Protein AF-A0A8S3PS12-F1 (afdb_monomer)

Foldseek 3Di:
DPPQAPVNLLVVLCCCCPPVVDALVVNVVVLVVVQVCCCPPVVDRSQADPVRHGDPVSVVSSVVRNVVPDDPPPDDDDCDPVNLVVLLVCLVVCVPVDVVVSLVVNCVSLCCVLQVDDCLQADDDPDDDPQQHFDPVQWDDPDPQWIWGFGNDDPPCPPNDPPDDDRSTRTHGNVPVVVDPSVVVVVVVVD

Mean predicted aligned error: 13.08 Å

Nearest PDB structures (foldseek):
  9bru-assembly1_6  TM=1.268E-01  e=7.095E+00  Mus musculus

Radius of gyration: 24.76 Å; Cα contacts (8 Å, |Δi|>4): 156; chains: 1; bounding box: 56×36×67 Å

pLDDT: mean 76.8, std 19.71, range [30.02, 94.88]

Secondary structure (DSSP, 8-state):
-----HHHHHHHHHHHHHTS---HHHHHHHHHHHHHHHHHHSSS-TTB-TTS-B-HHHHHHHHHHHHHH-PPP---PPPPHHHHHHHHHHHHTTTTS-HHHHHHHHHHHHHHHHHT--HHHHS-SSS--TTTS--GGGEEEEETTEEEE--S--TT-SS----------EEEE-TTGGGS-HHHHHHHH--

Sequence (191 aa):
MSKVSEDLLIYFVAHCQSVLKLKYSTIKLYLAGVRFHGVNFDNVNPLCDKFGHTYQRLQNVLNGVKKSESKPLRQKLPITFKILQEIVTCLQCGFFNHDYMDLTFQTACVLAFYGFLRCNEFTCRTVFDPDSNLCVSDINFVSECEVTVNLKATKTDIFRQDSGIDWSLVTAQTGYIAATDPWNKARSIFR

Organism: Mytilus edulis (NCBI:txid6550)

Solvent-accessible surface area (backbone atoms only — not comparable to full-atom values): 11713 Å² total; per-residue (Å²): 130,88,88,63,49,69,67,58,53,41,51,49,53,50,43,38,44,72,72,68,62,50,53,57,72,55,55,52,49,50,54,49,50,53,32,52,49,24,45,75,76,68,72,38,56,61,67,31,47,100,86,67,47,66,49,62,67,50,50,51,51,51,50,49,49,45,62,76,64,68,62,85,76,83,74,82,73,80,85,45,71,68,56,50,52,54,52,45,54,47,29,75,72,45,70,73,76,38,72,70,60,26,51,50,52,40,51,51,53,52,49,31,64,62,49,71,49,54,67,80,54,74,46,75,91,80,73,89,43,79,84,69,38,74,48,76,90,36,55,44,76,82,47,97,38,31,38,36,41,55,65,76,53,57,95,81,57,86,69,86,59,99,66,84,86,78,80,64,67,33,69,36,73,38,78,76,50,80,85,54,75,62,65,67,56,48,55,64,70,79,100

Structure (mmCIF, N/CA/C/O backbone):
data_AF-A0A8S3PS12-F1
#
_entry.id   AF-A0A8S3PS12-F1
#
loop_
_atom_site.group_PDB
_atom_site.id
_atom_site.type_symbol
_atom_site.label_atom_id
_atom_site.label_alt_id
_atom_site.label_comp_id
_atom_site.label_asym_id
_atom_site.label_entity_id
_atom_site.label_seq_id
_atom_site.pdbx_PDB_ins_code
_atom_site.Cartn_x
_atom_site.Cartn_y
_atom_site.Cartn_z
_atom_site.occupancy
_atom_site.B_iso_or_equiv
_atom_site.auth_seq_id
_atom_site.auth_comp_id
_atom_site.auth_asym_id
_atom_site.auth_atom_id
_atom_site.pdbx_PDB_model_num
ATOM 1 N N . MET A 1 1 ? 10.930 -2.631 -36.919 1.00 40.31 1 MET A N 1
ATOM 2 C CA . MET A 1 1 ? 12.339 -2.453 -36.490 1.00 40.31 1 MET A CA 1
ATOM 3 C C . MET A 1 1 ? 12.327 -2.010 -35.035 1.00 40.31 1 MET A C 1
ATOM 5 O O . MET A 1 1 ? 12.097 -0.834 -34.779 1.00 40.31 1 MET A O 1
ATOM 9 N N . SER A 1 2 ? 12.507 -2.926 -34.082 1.00 51.84 2 SER A N 1
ATOM 10 C CA . SER A 1 2 ? 12.571 -2.579 -32.656 1.00 51.84 2 SER A CA 1
ATOM 11 C C . SER A 1 2 ? 13.837 -1.751 -32.389 1.00 51.84 2 SER A C 1
ATOM 13 O O . SER A 1 2 ? 14.952 -2.268 -32.370 1.00 51.84 2 SER A O 1
ATOM 15 N N . LYS A 1 3 ? 13.655 -0.434 -32.253 1.00 68.56 3 LYS A N 1
ATOM 16 C CA . LYS A 1 3 ? 14.682 0.626 -32.226 1.00 68.56 3 LYS A CA 1
ATOM 17 C C . LYS A 1 3 ? 15.326 0.812 -30.838 1.00 68.56 3 LYS A C 1
ATOM 19 O O . LYS A 1 3 ? 15.726 1.918 -30.488 1.00 68.56 3 LYS A O 1
ATOM 24 N N . VAL A 1 4 ? 15.373 -0.244 -30.024 1.00 78.94 4 VAL A N 1
ATOM 25 C CA . VAL A 1 4 ? 15.862 -0.193 -28.637 1.00 78.94 4 VAL A CA 1
ATOM 26 C C . VAL A 1 4 ? 17.150 -1.003 -28.536 1.00 78.94 4 VAL A C 1
ATOM 28 O O . VAL A 1 4 ? 17.119 -2.228 -28.611 1.00 78.94 4 VAL A O 1
ATOM 31 N N . SER A 1 5 ? 18.282 -0.309 -28.410 1.00 87.12 5 SER A N 1
ATOM 32 C CA . SER A 1 5 ? 19.612 -0.902 -28.233 1.00 87.12 5 SER A CA 1
ATOM 33 C C . SER A 1 5 ? 20.048 -0.896 -26.764 1.00 87.12 5 SER A C 1
ATOM 35 O O . SER A 1 5 ? 19.530 -0.121 -25.956 1.00 87.12 5 SER A O 1
ATOM 37 N N . GLU A 1 6 ? 21.041 -1.727 -26.423 1.00 89.88 6 GLU A N 1
ATOM 38 C CA . GLU A 1 6 ? 21.656 -1.747 -25.086 1.00 89.88 6 GLU A CA 1
ATOM 39 C C . GLU A 1 6 ? 22.153 -0.352 -24.673 1.00 89.88 6 GLU A C 1
ATOM 41 O O . GLU A 1 6 ? 21.853 0.107 -23.569 1.00 89.88 6 GLU A O 1
ATOM 46 N N . ASP A 1 7 ? 22.859 0.356 -25.561 1.00 91.62 7 ASP A N 1
ATOM 47 C CA . ASP A 1 7 ? 23.402 1.682 -25.251 1.00 91.62 7 ASP A CA 1
ATOM 48 C C . ASP A 1 7 ? 22.291 2.697 -24.970 1.00 91.62 7 ASP A C 1
ATOM 50 O O . ASP A 1 7 ? 22.401 3.479 -24.028 1.00 91.62 7 ASP A O 1
ATOM 54 N N . LEU A 1 8 ? 21.178 2.648 -25.714 1.00 93.12 8 LEU A N 1
ATOM 55 C CA . LEU A 1 8 ? 20.032 3.525 -25.467 1.00 93.12 8 LEU A CA 1
ATOM 56 C C . LEU A 1 8 ? 19.427 3.284 -24.077 1.00 93.12 8 LEU A C 1
ATOM 58 O O . LEU A 1 8 ? 19.081 4.240 -23.385 1.00 93.12 8 LEU A O 1
ATOM 62 N N . LEU A 1 9 ? 19.339 2.024 -23.640 1.00 92.50 9 LEU A N 1
ATOM 63 C CA . LEU A 1 9 ? 18.870 1.675 -22.297 1.00 92.50 9 LEU A CA 1
ATOM 64 C C . LEU A 1 9 ? 19.839 2.152 -21.212 1.00 92.50 9 LEU A C 1
ATOM 66 O O . LEU A 1 9 ? 19.399 2.642 -20.172 1.00 92.50 9 LEU A O 1
ATOM 70 N N . ILE A 1 10 ? 21.148 2.059 -21.453 1.00 94.38 10 ILE A N 1
ATOM 71 C CA . ILE A 1 10 ? 22.169 2.585 -20.542 1.00 94.38 10 ILE A CA 1
ATOM 72 C C . ILE A 1 10 ? 22.059 4.110 -20.436 1.00 94.38 10 ILE A C 1
ATOM 74 O O . ILE A 1 10 ? 22.016 4.632 -19.321 1.00 94.38 10 ILE A O 1
ATOM 78 N N . TYR A 1 11 ? 21.951 4.823 -21.562 1.00 94.44 11 TYR A N 1
ATOM 79 C CA . TYR A 1 11 ? 21.754 6.274 -21.572 1.00 94.44 11 TYR A CA 1
ATOM 80 C C . TYR A 1 11 ? 20.458 6.675 -20.875 1.00 94.44 11 TYR A C 1
ATOM 82 O O . TYR A 1 11 ? 20.452 7.630 -20.103 1.00 94.44 11 TYR A O 1
ATOM 90 N N . PHE A 1 12 ? 19.380 5.920 -21.083 1.00 94.62 12 PHE A N 1
ATOM 91 C CA . PHE A 1 12 ? 18.115 6.132 -20.392 1.00 94.62 12 PHE A CA 1
ATOM 92 C C . PHE A 1 12 ? 18.267 5.992 -18.872 1.00 94.62 12 PHE A C 1
ATOM 9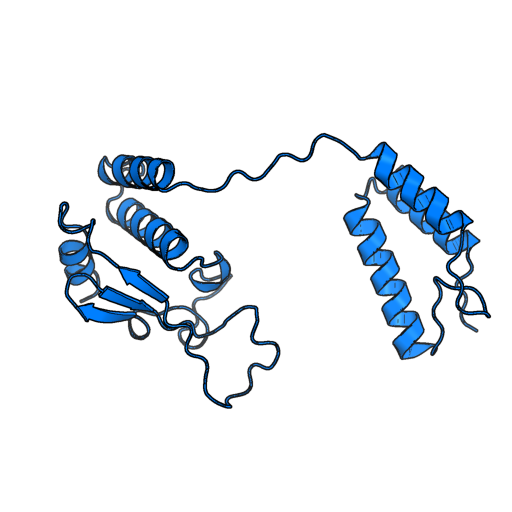4 O O . PHE A 1 12 ? 17.859 6.888 -18.133 1.00 94.62 12 PHE A O 1
ATOM 101 N N . VAL A 1 13 ? 18.895 4.913 -18.390 1.00 94.88 13 VAL A N 1
ATOM 102 C CA . VAL A 1 13 ? 19.148 4.699 -16.954 1.00 94.88 13 VAL A CA 1
ATOM 103 C C . VAL A 1 13 ? 20.033 5.808 -16.381 1.00 94.88 13 VAL A C 1
ATOM 105 O O . VAL A 1 13 ? 19.707 6.372 -15.334 1.00 94.88 13 VAL A O 1
ATOM 108 N N . ALA A 1 14 ? 21.112 6.163 -17.082 1.00 93.81 14 ALA A N 1
ATOM 109 C CA . ALA A 1 14 ? 22.026 7.223 -16.674 1.00 93.81 14 ALA A CA 1
ATOM 110 C C . ALA A 1 14 ? 21.321 8.585 -16.615 1.00 93.81 14 ALA A C 1
ATOM 112 O O . ALA A 1 14 ? 21.493 9.317 -15.642 1.00 93.81 14 ALA A O 1
ATOM 113 N N . HIS A 1 15 ? 20.483 8.919 -17.599 1.00 94.38 15 HIS A N 1
ATOM 114 C CA . HIS A 1 15 ? 19.677 10.140 -17.610 1.00 94.38 15 HIS A CA 1
ATOM 115 C C . HIS A 1 15 ? 18.656 10.159 -16.461 1.00 94.38 15 HIS A C 1
ATOM 117 O O . HIS A 1 15 ? 18.553 11.154 -15.741 1.00 94.38 15 HIS A O 1
ATOM 123 N N . CYS A 1 16 ? 17.957 9.043 -16.225 1.00 94.50 16 CYS A N 1
ATOM 124 C CA . CYS A 1 16 ? 16.996 8.925 -15.129 1.00 94.50 16 CYS A CA 1
ATOM 125 C C . CYS A 1 16 ? 17.638 9.161 -13.756 1.00 94.50 16 CYS A C 1
ATOM 127 O O . CYS A 1 16 ? 17.043 9.808 -12.896 1.00 94.50 16 CYS A O 1
ATOM 129 N N . GLN A 1 17 ? 18.854 8.657 -13.546 1.00 93.56 17 GLN A N 1
ATOM 130 C CA . GLN A 1 17 ? 19.574 8.849 -12.290 1.00 93.56 17 GLN A CA 1
ATOM 131 C C . GLN A 1 17 ? 20.206 10.248 -12.193 1.00 93.56 17 GLN A C 1
ATOM 133 O O . GLN A 1 17 ? 20.089 10.914 -11.166 1.00 93.56 17 GLN A O 1
ATOM 138 N N . SER A 1 18 ? 20.913 10.698 -13.232 1.00 91.75 18 SER A N 1
ATOM 139 C CA . SER A 1 18 ? 21.742 11.909 -13.174 1.00 91.75 18 SER A CA 1
ATOM 140 C C . SER A 1 18 ? 20.940 13.200 -13.316 1.00 91.75 18 SER A C 1
ATOM 142 O O . SER A 1 18 ? 21.202 14.139 -12.562 1.00 91.75 18 SER A O 1
ATOM 144 N N . VAL A 1 19 ? 19.960 13.232 -14.220 1.00 93.62 19 VAL A N 1
ATOM 145 C CA . VAL A 1 19 ? 19.151 14.419 -14.528 1.00 93.62 19 VAL A CA 1
ATOM 146 C C . VAL A 1 19 ? 17.847 14.390 -13.743 1.00 93.62 19 VAL A C 1
ATOM 148 O O . VAL A 1 19 ? 17.571 15.316 -12.988 1.00 93.62 19 VAL A O 1
ATOM 151 N N . LEU A 1 20 ? 17.076 13.303 -13.857 1.00 93.12 20 LEU A N 1
ATOM 152 C CA . LEU A 1 20 ? 15.752 13.206 -13.224 1.00 93.12 20 LEU A CA 1
ATOM 153 C C . LEU A 1 20 ? 15.808 12.841 -11.731 1.00 93.12 20 LEU A C 1
ATOM 155 O O . LEU A 1 20 ? 14.785 12.905 -11.052 1.00 93.12 20 LEU A O 1
ATOM 159 N N . LYS A 1 21 ? 16.983 12.446 -11.216 1.00 91.25 21 LYS A N 1
ATOM 160 C CA . LYS A 1 21 ? 17.203 12.027 -9.816 1.00 91.25 21 LYS A CA 1
ATOM 161 C C . LYS A 1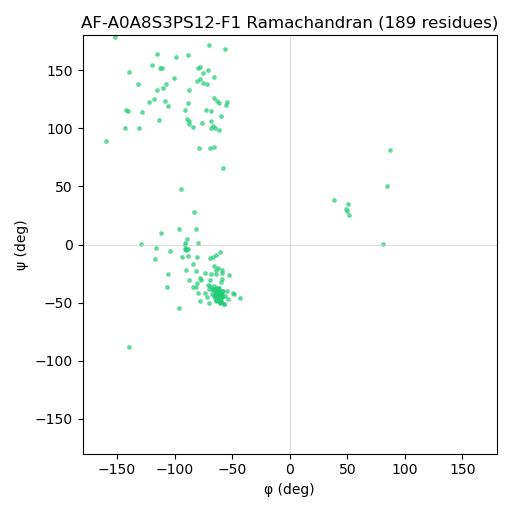 21 ? 16.197 10.970 -9.335 1.00 91.25 21 LYS A C 1
ATOM 163 O O . LYS A 1 21 ? 15.779 10.969 -8.175 1.00 91.25 21 LYS A O 1
ATOM 168 N N . LEU A 1 22 ? 15.790 10.069 -10.229 1.00 91.62 22 LEU A N 1
ATOM 169 C CA . LEU A 1 22 ? 14.843 9.003 -9.916 1.00 91.62 22 LEU A CA 1
ATOM 170 C C . LEU A 1 22 ? 15.511 7.902 -9.097 1.00 91.62 22 LEU A C 1
ATOM 172 O O . LEU A 1 22 ? 16.681 7.594 -9.295 1.00 91.62 22 LEU A O 1
ATOM 176 N N . LYS A 1 23 ? 14.722 7.269 -8.223 1.00 90.38 23 LYS A N 1
ATOM 177 C CA . LYS A 1 23 ? 15.156 6.108 -7.441 1.00 90.38 23 LYS A CA 1
ATOM 178 C C . LYS A 1 23 ? 15.311 4.873 -8.325 1.00 90.38 23 LYS A C 1
ATOM 180 O O . LYS A 1 23 ? 14.506 4.644 -9.232 1.00 90.38 23 LYS A O 1
ATOM 185 N N . TYR A 1 24 ? 16.226 3.991 -7.947 1.00 92.25 24 TYR A N 1
ATOM 186 C CA . TYR A 1 24 ? 16.483 2.683 -8.534 1.00 92.25 24 TYR A CA 1
ATOM 187 C C . TYR A 1 24 ? 15.198 1.870 -8.717 1.00 92.25 24 TYR A C 1
ATOM 189 O O . TYR A 1 24 ? 14.989 1.264 -9.767 1.00 92.25 24 TYR A O 1
ATOM 197 N N . SER A 1 25 ? 14.296 1.888 -7.728 1.00 91.38 25 SER A N 1
ATOM 198 C CA . SER A 1 25 ? 13.003 1.197 -7.815 1.00 91.38 25 SER A CA 1
ATOM 199 C C . SER A 1 25 ? 12.138 1.703 -8.974 1.00 91.38 25 SER A C 1
ATOM 201 O O . SER A 1 25 ? 11.518 0.903 -9.669 1.00 91.38 25 SER A O 1
ATOM 203 N N . THR A 1 26 ? 12.118 3.018 -9.202 1.00 93.62 26 THR A N 1
ATOM 204 C CA . THR A 1 26 ? 11.345 3.657 -10.276 1.00 93.62 26 THR A CA 1
ATOM 205 C C . THR A 1 26 ? 11.988 3.404 -11.633 1.00 93.62 26 THR A C 1
ATOM 207 O O . THR A 1 26 ? 11.300 3.049 -12.582 1.00 93.62 26 THR A O 1
ATOM 210 N N . ILE A 1 27 ? 13.317 3.495 -11.715 1.00 94.06 27 ILE A N 1
ATOM 211 C CA . ILE A 1 27 ? 14.068 3.180 -12.937 1.00 94.06 27 ILE A CA 1
ATOM 212 C C . ILE A 1 27 ? 13.811 1.726 -13.358 1.00 94.06 27 ILE A C 1
ATOM 214 O O . ILE A 1 27 ? 13.520 1.451 -14.522 1.00 94.06 27 ILE A O 1
ATOM 218 N N . LYS A 1 28 ? 13.842 0.788 -12.403 1.00 93.88 28 LYS A N 1
ATOM 219 C CA . LYS A 1 28 ? 13.530 -0.624 -12.655 1.00 93.88 28 LYS A CA 1
ATOM 220 C C . LYS A 1 28 ? 12.084 -0.822 -13.123 1.00 93.88 28 LYS A C 1
ATOM 222 O O . LYS A 1 28 ? 11.850 -1.653 -13.998 1.00 93.88 28 LYS A O 1
ATOM 227 N N . LEU A 1 29 ? 11.133 -0.059 -12.578 1.00 94.50 29 LEU A N 1
ATOM 228 C CA . LEU A 1 29 ? 9.737 -0.068 -13.023 1.00 94.50 29 LEU A CA 1
ATOM 229 C C . LEU A 1 29 ? 9.601 0.422 -14.472 1.00 94.50 29 LEU A C 1
ATOM 231 O O . LEU A 1 29 ? 8.907 -0.211 -15.261 1.00 94.50 29 LEU A O 1
ATOM 235 N N . TYR A 1 30 ? 10.303 1.491 -14.854 1.00 94.81 30 TYR A N 1
ATOM 236 C CA . TYR A 1 30 ? 10.293 1.982 -16.236 1.00 94.81 30 TYR A CA 1
ATOM 237 C C . TYR A 1 30 ? 10.894 0.970 -17.209 1.00 94.81 30 TYR A C 1
ATOM 239 O O . TYR A 1 30 ? 10.295 0.693 -18.245 1.00 94.81 30 TYR A O 1
ATOM 247 N N . LEU A 1 31 ? 12.015 0.335 -16.852 1.00 93.50 31 LEU A N 1
ATOM 248 C CA . LEU A 1 31 ? 12.584 -0.754 -17.653 1.00 93.50 31 LEU A CA 1
ATOM 249 C C . LEU A 1 31 ? 11.627 -1.948 -17.776 1.00 93.50 31 LEU A C 1
ATOM 251 O O . LEU A 1 31 ? 11.537 -2.554 -18.842 1.00 93.50 31 LEU A O 1
ATOM 255 N N . ALA A 1 32 ? 10.879 -2.275 -16.718 1.00 92.25 32 ALA A N 1
ATOM 256 C CA . ALA A 1 32 ? 9.838 -3.298 -16.786 1.00 92.25 32 ALA A CA 1
ATOM 257 C C . ALA A 1 32 ? 8.697 -2.898 -17.739 1.00 92.25 32 ALA A C 1
ATOM 259 O O . ALA A 1 32 ? 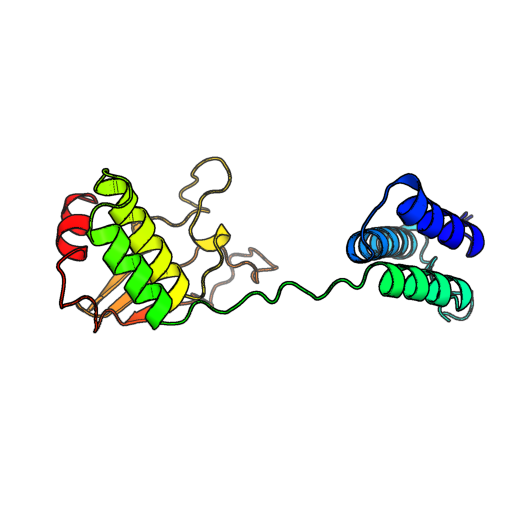8.208 -3.749 -18.476 1.00 92.25 32 ALA A O 1
ATOM 260 N N . GLY A 1 33 ? 8.323 -1.615 -17.786 1.00 91.19 33 GLY A N 1
ATOM 261 C CA . GLY A 1 33 ? 7.376 -1.081 -18.769 1.00 91.19 33 GLY A CA 1
ATOM 262 C C . GLY A 1 33 ? 7.885 -1.205 -20.209 1.00 91.19 33 GLY A C 1
ATOM 263 O O . GLY A 1 33 ? 7.162 -1.688 -21.076 1.00 91.19 33 GLY A O 1
ATOM 264 N N . VAL A 1 34 ? 9.156 -0.866 -20.454 1.00 90.44 34 VAL A N 1
ATOM 265 C CA . VAL A 1 34 ? 9.806 -1.044 -21.767 1.00 90.44 34 VAL A CA 1
ATOM 266 C C . VAL A 1 34 ? 9.812 -2.518 -22.181 1.00 90.44 34 VAL A C 1
ATOM 268 O O . VAL A 1 34 ? 9.489 -2.844 -23.322 1.00 90.44 34 VAL A O 1
ATOM 271 N N . ARG A 1 35 ? 10.108 -3.428 -21.245 1.00 90.62 35 ARG A N 1
ATOM 272 C CA . ARG A 1 35 ? 10.014 -4.876 -21.475 1.00 90.62 35 ARG A CA 1
ATOM 273 C C . ARG A 1 35 ? 8.602 -5.311 -21.832 1.00 90.62 35 ARG A C 1
ATOM 275 O O . ARG A 1 35 ? 8.435 -6.063 -22.780 1.00 90.62 35 ARG A O 1
ATOM 282 N N . PHE A 1 36 ? 7.614 -4.877 -21.054 1.00 91.06 36 PHE A N 1
ATOM 283 C CA . PHE A 1 36 ? 6.213 -5.229 -21.262 1.00 91.06 36 PHE A CA 1
ATOM 284 C C . PHE A 1 36 ? 5.745 -4.797 -22.652 1.00 91.06 36 PHE A C 1
ATOM 286 O O . PHE A 1 36 ? 5.159 -5.595 -23.376 1.00 91.06 36 PHE A O 1
ATOM 293 N N . HIS A 1 37 ? 6.084 -3.572 -23.058 1.00 88.94 37 HIS A N 1
ATOM 294 C CA . HIS A 1 37 ? 5.788 -3.088 -24.400 1.00 88.94 37 HIS A CA 1
ATOM 295 C C . HIS A 1 37 ? 6.470 -3.943 -25.479 1.00 88.94 37 HIS A C 1
ATOM 297 O O . HIS A 1 37 ? 5.806 -4.407 -26.401 1.00 88.94 37 HIS A O 1
ATOM 303 N N . GLY A 1 38 ? 7.776 -4.197 -25.357 1.00 86.38 38 GLY A N 1
ATOM 304 C CA . GLY A 1 38 ? 8.507 -4.987 -26.353 1.00 86.38 38 GLY A CA 1
ATOM 305 C C . GLY A 1 38 ? 7.985 -6.420 -26.490 1.00 86.38 38 GLY A C 1
ATOM 306 O O . GLY A 1 38 ? 7.831 -6.918 -27.601 1.00 86.38 38 GLY A O 1
ATOM 307 N N . VAL A 1 39 ? 7.641 -7.070 -25.375 1.00 88.00 39 VAL A N 1
ATOM 308 C CA . VAL A 1 39 ? 7.094 -8.434 -25.393 1.00 88.00 39 VAL A CA 1
ATOM 309 C C . VAL A 1 39 ? 5.702 -8.468 -26.029 1.00 88.00 39 VAL A C 1
ATOM 311 O O . VAL A 1 39 ? 5.439 -9.357 -26.830 1.00 88.00 39 VAL A O 1
ATOM 314 N N . ASN A 1 40 ? 4.829 -7.507 -25.719 1.00 88.00 40 ASN A N 1
ATOM 315 C CA . ASN A 1 40 ? 3.442 -7.540 -26.195 1.00 88.00 40 ASN A CA 1
ATOM 316 C C . ASN A 1 40 ? 3.260 -7.047 -27.635 1.00 88.00 40 ASN A C 1
ATOM 318 O O . ASN A 1 40 ? 2.369 -7.537 -28.322 1.00 88.00 40 ASN A O 1
ATOM 322 N N . PHE A 1 41 ? 4.058 -6.074 -28.084 1.00 84.50 41 PHE A N 1
ATOM 323 C CA . PHE A 1 41 ? 3.877 -5.442 -29.399 1.00 84.50 41 PHE A CA 1
ATOM 324 C C . PHE A 1 41 ? 4.933 -5.863 -30.422 1.00 84.50 41 PHE A C 1
ATOM 326 O O . PHE A 1 41 ? 4.607 -6.034 -31.593 1.00 84.50 41 PHE A O 1
ATOM 333 N N . ASP A 1 42 ? 6.182 -6.060 -29.991 1.00 80.12 42 ASP A N 1
ATOM 334 C CA . ASP A 1 42 ? 7.300 -6.390 -30.884 1.00 80.12 42 ASP A CA 1
ATOM 335 C C . ASP A 1 42 ? 7.704 -7.874 -30.813 1.00 80.12 42 ASP A C 1
ATOM 337 O O . ASP A 1 42 ? 8.575 -8.304 -31.568 1.00 80.12 42 ASP A O 1
ATOM 341 N N . ASN A 1 43 ? 7.100 -8.656 -29.905 1.00 81.44 43 ASN A N 1
ATOM 342 C CA . ASN A 1 43 ? 7.463 -10.041 -29.575 1.00 81.44 43 ASN A CA 1
ATOM 343 C C . ASN A 1 43 ? 8.970 -10.236 -29.293 1.00 81.44 43 ASN A C 1
ATOM 345 O O . ASN A 1 43 ? 9.545 -11.299 -29.532 1.00 81.44 43 ASN A O 1
ATOM 349 N N . VAL A 1 44 ? 9.632 -9.187 -28.795 1.00 83.69 44 VAL A N 1
ATOM 350 C CA . VAL A 1 44 ? 11.071 -9.154 -28.510 1.00 83.69 44 VAL A CA 1
ATOM 351 C C . VAL A 1 44 ? 11.275 -8.597 -27.110 1.00 83.69 44 VAL A C 1
ATOM 353 O O . VAL A 1 44 ? 10.656 -7.612 -26.720 1.00 83.69 44 VAL A O 1
ATOM 356 N N . ASN A 1 45 ? 12.181 -9.196 -26.338 1.00 84.69 45 ASN A N 1
ATOM 357 C CA . ASN A 1 45 ? 12.580 -8.636 -25.052 1.00 84.69 45 ASN A CA 1
ATOM 358 C C . ASN A 1 45 ? 13.734 -7.631 -25.246 1.00 84.69 45 ASN A C 1
ATOM 360 O O . ASN A 1 45 ? 14.871 -8.065 -25.431 1.00 84.69 45 ASN A O 1
ATOM 364 N N . PRO A 1 46 ? 13.496 -6.309 -25.136 1.00 84.62 46 PRO A N 1
ATOM 365 C CA . PRO A 1 46 ? 14.521 -5.292 -25.376 1.00 84.62 46 PRO A CA 1
ATOM 366 C C . PRO A 1 46 ? 15.619 -5.266 -24.305 1.00 84.62 46 PRO A C 1
ATOM 368 O O . PRO A 1 46 ? 16.629 -4.600 -24.491 1.00 84.62 46 PRO A O 1
ATOM 371 N N . LEU A 1 47 ? 15.440 -5.962 -23.177 1.00 86.25 47 LEU A N 1
ATOM 372 C CA . LEU A 1 47 ? 16.440 -6.066 -22.106 1.00 86.25 47 LEU A CA 1
ATOM 373 C C . LEU A 1 47 ? 17.390 -7.260 -22.278 1.00 86.25 47 LEU A C 1
ATOM 375 O O . LEU A 1 47 ? 18.294 -7.439 -21.454 1.00 86.25 47 LEU A O 1
ATOM 379 N N . CYS A 1 48 ? 17.165 -8.085 -23.299 1.00 85.56 48 CYS A N 1
ATOM 380 C CA . CYS A 1 48 ? 17.987 -9.241 -23.604 1.00 85.56 48 CYS A CA 1
ATOM 381 C C . CYS A 1 48 ? 18.604 -9.125 -24.999 1.00 85.56 48 CYS A C 1
ATOM 383 O O . CYS A 1 48 ? 18.064 -8.468 -25.890 1.00 85.56 48 CYS A O 1
ATOM 385 N N . ASP A 1 49 ? 19.734 -9.797 -25.174 1.00 81.00 49 ASP A N 1
ATOM 386 C CA . ASP A 1 49 ? 20.336 -10.049 -26.475 1.00 81.00 49 ASP A CA 1
ATOM 387 C C . ASP A 1 49 ? 19.490 -11.058 -27.277 1.00 81.00 49 ASP A C 1
ATOM 389 O O . ASP A 1 49 ? 18.577 -11.699 -26.748 1.00 81.00 49 ASP A O 1
ATOM 393 N N . LYS A 1 50 ? 19.826 -11.249 -28.555 1.00 76.69 50 LYS A N 1
ATOM 394 C CA . LYS A 1 50 ? 19.199 -12.194 -29.491 1.00 76.69 50 LYS A CA 1
ATOM 395 C C . LYS A 1 50 ? 19.145 -13.631 -28.959 1.00 76.69 50 LYS A C 1
ATOM 397 O O . LYS A 1 50 ? 18.257 -14.383 -29.340 1.00 76.69 50 LYS A O 1
ATOM 402 N N . PHE A 1 51 ? 20.064 -13.994 -28.064 1.00 78.00 51 PHE A N 1
ATOM 403 C CA . PHE A 1 51 ? 20.130 -15.302 -27.402 1.00 78.00 51 PHE A CA 1
ATOM 404 C C . PHE A 1 51 ? 19.328 -15.377 -26.089 1.00 78.00 51 PHE A C 1
ATOM 406 O O . PHE A 1 51 ? 19.399 -16.370 -25.374 1.00 78.00 51 PHE A O 1
ATOM 413 N N . GLY A 1 52 ? 18.595 -14.321 -25.722 1.00 79.06 52 GLY A N 1
ATOM 414 C CA . GLY A 1 52 ? 17.824 -14.253 -24.477 1.00 79.06 52 GLY A CA 1
ATOM 415 C C . GLY A 1 52 ? 18.650 -13.896 -23.235 1.00 79.06 52 GLY A C 1
ATOM 416 O O . GLY A 1 52 ? 18.093 -13.774 -22.143 1.00 79.06 52 GLY A O 1
ATOM 417 N N . HIS A 1 53 ? 19.957 -13.672 -23.380 1.00 84.50 53 HIS A N 1
ATOM 418 C CA . HIS A 1 53 ? 20.840 -13.284 -22.280 1.00 84.50 53 HIS A CA 1
ATOM 419 C C . HIS A 1 53 ? 20.653 -11.817 -21.896 1.00 84.50 53 HIS A C 1
ATOM 421 O O . HIS A 1 53 ? 20.552 -10.946 -22.753 1.00 84.50 53 HIS A O 1
ATOM 427 N N . THR A 1 54 ? 20.650 -11.520 -20.599 1.00 85.44 54 THR A N 1
ATOM 428 C CA . THR A 1 54 ? 20.557 -10.137 -20.120 1.00 85.44 54 THR A CA 1
ATOM 429 C C . THR A 1 54 ? 21.852 -9.367 -20.383 1.00 85.44 54 THR A C 1
ATOM 431 O O . THR A 1 54 ? 22.948 -9.870 -20.129 1.00 85.44 54 THR A O 1
ATOM 434 N N . TYR A 1 55 ? 21.717 -8.116 -20.819 1.00 89.75 55 TYR A N 1
ATOM 435 C CA . TYR A 1 55 ? 22.832 -7.199 -21.048 1.00 89.75 55 TYR A CA 1
ATOM 436 C C . TYR A 1 55 ? 23.658 -6.936 -19.779 1.00 89.75 55 TYR A C 1
ATOM 438 O O . TYR A 1 55 ? 23.201 -6.270 -18.846 1.00 89.75 55 TYR A O 1
ATOM 446 N N . GLN A 1 56 ? 24.897 -7.435 -19.741 1.00 90.19 56 GLN A N 1
ATOM 447 C CA . GLN A 1 56 ? 25.780 -7.320 -18.573 1.00 90.19 56 GLN A CA 1
ATOM 448 C C . GLN A 1 56 ? 26.154 -5.866 -18.262 1.00 90.19 56 GLN A C 1
ATOM 450 O O . GLN A 1 56 ? 26.189 -5.475 -17.093 1.00 90.19 56 GLN A O 1
ATOM 455 N N . ARG A 1 57 ? 26.379 -5.030 -19.286 1.00 93.12 57 ARG A N 1
ATOM 456 C CA . ARG A 1 57 ? 26.723 -3.612 -19.081 1.00 93.12 57 ARG A CA 1
ATOM 457 C C . ARG A 1 57 ? 25.554 -2.871 -18.439 1.00 93.12 57 ARG A C 1
ATOM 459 O O . ARG A 1 57 ? 25.752 -2.157 -17.458 1.00 93.12 57 ARG A O 1
ATOM 466 N N . LEU A 1 58 ? 24.333 -3.118 -18.915 1.00 92.31 58 LEU A N 1
ATOM 467 C CA . LEU A 1 58 ? 23.116 -2.569 -18.316 1.00 92.31 58 LEU A CA 1
ATOM 468 C C . LEU A 1 58 ? 22.948 -3.005 -16.851 1.00 92.31 58 LEU A C 1
ATOM 470 O O . LEU A 1 58 ? 22.648 -2.172 -15.995 1.00 92.31 58 LEU A O 1
ATOM 474 N N . GLN A 1 59 ? 23.181 -4.284 -16.537 1.00 92.75 59 GLN A N 1
ATOM 475 C CA . GLN A 1 59 ? 23.112 -4.775 -15.154 1.00 92.75 59 GLN A CA 1
ATOM 476 C C . GLN A 1 59 ? 24.159 -4.115 -14.252 1.00 92.75 59 GLN A C 1
ATOM 478 O O . GLN A 1 59 ? 23.844 -3.730 -13.126 1.00 92.75 59 GLN A O 1
ATOM 483 N N . ASN A 1 60 ? 25.382 -3.919 -14.743 1.00 94.19 60 ASN A N 1
ATOM 484 C CA . ASN A 1 60 ? 26.436 -3.236 -13.995 1.00 94.19 60 ASN A CA 1
ATOM 485 C C . ASN A 1 60 ? 26.075 -1.778 -13.695 1.00 94.19 60 ASN A C 1
ATOM 487 O O . ASN A 1 60 ? 26.243 -1.336 -12.557 1.00 94.19 60 ASN A O 1
ATOM 491 N N . VAL A 1 61 ? 25.512 -1.057 -14.669 1.00 93.88 61 VAL A N 1
ATOM 492 C CA . VAL A 1 61 ? 25.018 0.315 -14.472 1.00 93.88 61 VAL A CA 1
ATOM 493 C C . VAL A 1 61 ? 23.900 0.334 -13.430 1.00 93.88 61 VAL A C 1
ATOM 495 O O . VAL A 1 61 ? 23.977 1.093 -12.466 1.00 93.88 61 VAL A O 1
ATOM 498 N N . LEU A 1 62 ? 22.907 -0.552 -13.549 1.00 93.88 62 LEU A N 1
ATOM 499 C CA . LEU A 1 62 ? 21.817 -0.682 -12.575 1.00 93.88 62 LEU A CA 1
ATOM 500 C C . LEU A 1 62 ? 22.323 -0.994 -11.160 1.00 93.88 62 LEU A C 1
ATOM 502 O O . LEU A 1 62 ? 21.817 -0.438 -10.184 1.00 93.88 62 LEU A O 1
ATOM 506 N N . ASN A 1 63 ? 23.333 -1.852 -11.036 1.00 92.94 63 ASN A N 1
ATOM 507 C CA . ASN A 1 63 ? 23.973 -2.161 -9.762 1.00 92.94 63 ASN A CA 1
ATOM 508 C C . ASN A 1 63 ? 24.737 -0.957 -9.199 1.00 92.94 63 ASN A C 1
ATOM 510 O O . ASN A 1 63 ? 24.691 -0.726 -7.990 1.00 92.94 63 ASN A O 1
ATOM 514 N N . GLY A 1 64 ? 25.398 -0.174 -10.054 1.00 92.38 64 GLY A N 1
ATOM 515 C CA . GLY A 1 64 ? 26.025 1.093 -9.683 1.00 92.38 64 GLY A CA 1
ATOM 516 C C . GLY A 1 64 ? 25.007 2.088 -9.126 1.00 92.38 64 GLY A C 1
ATOM 517 O O . GLY A 1 64 ? 25.197 2.604 -8.024 1.00 92.38 64 GLY A O 1
ATOM 518 N N . VAL A 1 65 ? 23.877 2.269 -9.819 1.00 91.88 65 VAL A N 1
ATOM 519 C CA . VAL A 1 65 ? 22.761 3.106 -9.347 1.00 91.88 65 VAL A CA 1
ATOM 520 C C . VAL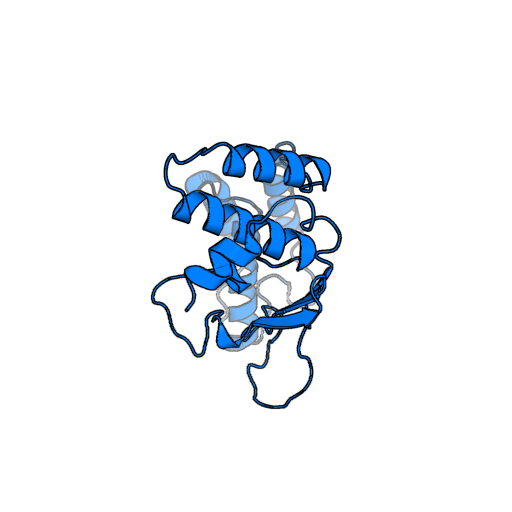 A 1 65 ? 22.258 2.619 -7.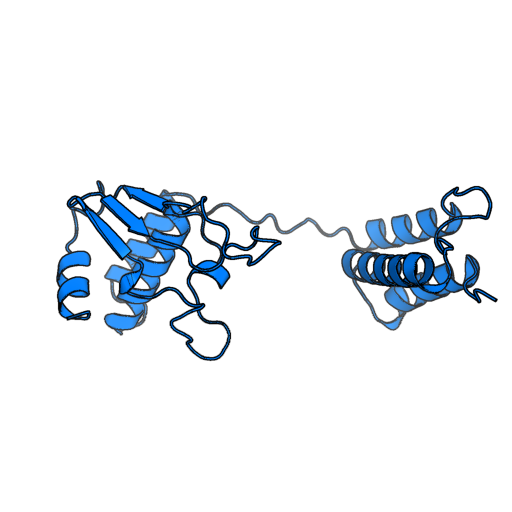989 1.00 91.88 65 VAL A C 1
ATOM 522 O O . VAL A 1 65 ? 22.220 3.389 -7.030 1.00 91.88 65 VAL A O 1
ATOM 525 N N . LYS A 1 66 ? 21.965 1.320 -7.860 1.00 91.19 66 LYS A N 1
ATOM 526 C CA . LYS A 1 66 ? 21.483 0.716 -6.610 1.00 91.19 66 LYS A CA 1
ATOM 527 C C . LYS A 1 66 ? 22.433 0.962 -5.431 1.00 91.19 66 LYS A C 1
ATOM 529 O O . LYS A 1 66 ? 21.971 1.293 -4.343 1.00 91.19 66 LYS A O 1
ATOM 534 N N . LYS A 1 67 ? 23.744 0.801 -5.643 1.00 89.31 67 LYS A N 1
ATOM 535 C CA . LYS A 1 67 ? 24.780 1.033 -4.620 1.00 89.31 67 LYS A CA 1
ATOM 536 C C . LYS A 1 67 ? 24.933 2.512 -4.268 1.00 89.31 67 LYS A C 1
ATOM 538 O O . LYS A 1 67 ? 25.176 2.838 -3.115 1.00 89.31 67 LYS A O 1
ATOM 543 N N . SER A 1 68 ? 24.776 3.412 -5.237 1.00 86.31 68 SER A N 1
ATOM 544 C CA . SER A 1 68 ? 24.838 4.856 -4.973 1.00 86.31 68 SER A CA 1
ATOM 545 C C . SER A 1 68 ? 23.657 5.363 -4.134 1.00 86.31 68 SER A C 1
ATOM 547 O O . SER A 1 68 ? 23.776 6.360 -3.428 1.00 86.31 68 SER A O 1
ATOM 549 N N . GLU A 1 69 ? 22.520 4.665 -4.185 1.00 82.94 69 GLU A N 1
ATOM 550 C CA . GLU A 1 69 ? 21.290 5.050 -3.490 1.00 82.94 69 GLU A CA 1
ATOM 551 C C . GLU A 1 69 ? 21.104 4.415 -2.110 1.00 82.94 69 GLU A C 1
ATOM 553 O O . GLU A 1 69 ? 20.186 4.816 -1.389 1.00 82.94 69 GLU A O 1
ATOM 558 N N . SER A 1 70 ? 21.915 3.423 -1.730 1.00 69.06 70 SER A N 1
ATOM 559 C CA . SER A 1 70 ? 21.722 2.667 -0.489 1.00 69.06 70 SER A CA 1
ATOM 560 C C . SER A 1 70 ? 21.993 3.519 0.754 1.00 69.06 70 SER A C 1
ATOM 562 O O . SER A 1 70 ? 23.064 3.478 1.349 1.00 69.06 70 SER A O 1
ATOM 564 N N . LYS A 1 71 ? 20.979 4.283 1.163 1.00 70.62 71 LYS A N 1
ATOM 565 C CA . LYS A 1 71 ? 20.796 4.782 2.528 1.00 70.62 71 LYS A CA 1
ATOM 566 C C . LYS A 1 71 ? 20.243 3.641 3.392 1.00 70.62 71 LYS A C 1
ATOM 568 O O . LYS A 1 71 ? 19.556 2.771 2.843 1.00 70.62 71 LYS A O 1
ATOM 573 N N . PRO A 1 72 ? 20.492 3.620 4.716 1.00 66.62 72 PRO A N 1
ATOM 574 C CA . PRO A 1 72 ? 19.868 2.633 5.587 1.00 66.62 72 PRO A CA 1
ATOM 575 C C . PRO A 1 72 ? 18.354 2.706 5.392 1.00 66.62 72 PRO A C 1
ATOM 577 O O . PRO A 1 72 ? 17.748 3.777 5.498 1.00 66.62 72 PRO A O 1
ATOM 580 N N . LEU A 1 73 ? 17.753 1.573 5.024 1.00 67.75 73 LEU A N 1
ATOM 581 C CA . LEU A 1 73 ? 16.308 1.463 4.906 1.00 67.75 73 LEU A CA 1
ATOM 582 C C . LEU A 1 73 ? 15.726 1.887 6.254 1.00 67.75 73 LEU A C 1
ATOM 584 O O . LEU A 1 73 ? 16.041 1.281 7.275 1.00 67.75 73 LEU A O 1
ATOM 588 N N . ARG A 1 74 ? 14.888 2.931 6.267 1.00 73.19 74 ARG A N 1
ATOM 589 C CA . ARG A 1 74 ? 14.072 3.237 7.443 1.00 73.19 74 ARG A CA 1
ATOM 590 C C . ARG A 1 74 ? 13.170 2.024 7.650 1.00 73.19 74 ARG A C 1
ATOM 592 O O . ARG A 1 74 ? 12.193 1.851 6.920 1.00 73.19 74 ARG A O 1
ATOM 599 N N . GLN A 1 75 ? 13.561 1.148 8.568 1.00 76.25 75 GLN A N 1
ATOM 600 C CA . GLN A 1 75 ? 12.828 -0.071 8.852 1.00 76.25 75 GLN A CA 1
ATOM 601 C C . GLN A 1 75 ? 11.439 0.332 9.335 1.00 76.25 75 GLN A C 1
ATOM 603 O O . GLN A 1 75 ? 11.296 1.092 10.293 1.00 76.25 75 GLN A O 1
ATOM 608 N N . LYS A 1 76 ? 10.405 -0.133 8.632 1.00 79.19 76 LYS A N 1
ATOM 609 C CA . LYS A 1 76 ? 9.040 -0.024 9.137 1.00 79.19 76 LYS A CA 1
ATOM 610 C C . LYS A 1 76 ? 8.954 -0.950 10.342 1.00 79.19 76 LYS A C 1
ATOM 612 O O . LYS A 1 76 ? 9.135 -2.156 10.191 1.00 79.19 76 LYS A O 1
ATOM 617 N N . LEU A 1 77 ? 8.753 -0.376 11.520 1.00 84.31 77 LEU A N 1
ATOM 618 C CA . LEU A 1 77 ? 8.556 -1.151 12.736 1.00 84.31 77 LEU A CA 1
ATOM 619 C C . LEU A 1 77 ? 7.100 -1.629 12.792 1.00 84.31 77 LEU A C 1
ATOM 621 O O . LEU A 1 77 ? 6.206 -0.880 12.385 1.00 84.31 77 LEU A O 1
ATOM 625 N N . PRO A 1 78 ? 6.852 -2.867 13.247 1.00 84.12 78 PRO A N 1
ATOM 626 C CA . PRO A 1 78 ? 5.495 -3.347 13.445 1.00 84.12 78 PRO A CA 1
ATOM 627 C C . PRO A 1 78 ? 4.817 -2.543 14.558 1.00 84.12 78 PRO A C 1
ATOM 629 O O . PRO A 1 78 ? 5.448 -2.186 15.554 1.00 84.12 78 PRO A O 1
ATOM 632 N N . ILE A 1 79 ? 3.517 -2.298 14.403 1.00 85.44 79 ILE A N 1
ATOM 633 C CA . ILE A 1 79 ? 2.686 -1.855 15.521 1.00 85.44 79 ILE A CA 1
ATOM 634 C C . ILE A 1 79 ? 2.514 -3.078 16.414 1.00 85.44 79 ILE A C 1
ATOM 636 O O . ILE A 1 79 ? 1.985 -4.095 15.976 1.00 85.44 79 ILE A O 1
ATOM 640 N N . THR A 1 80 ? 3.028 -3.012 17.637 1.00 90.94 80 THR A N 1
ATOM 641 C CA . THR A 1 80 ? 2.839 -4.063 18.638 1.00 90.94 80 THR A CA 1
ATOM 642 C C . THR A 1 80 ? 1.562 -3.801 19.425 1.00 90.94 80 THR A C 1
ATOM 644 O O . THR A 1 80 ? 1.053 -2.680 19.446 1.00 90.94 80 THR A O 1
ATOM 647 N N . PHE A 1 81 ? 1.061 -4.822 20.121 1.00 90.56 81 PHE A N 1
ATOM 648 C CA . PHE A 1 81 ? -0.112 -4.678 20.986 1.00 90.56 81 PHE A CA 1
ATOM 649 C C . PHE A 1 81 ? 0.054 -3.548 22.015 1.00 90.56 81 PHE A C 1
ATOM 651 O O . PHE A 1 81 ? -0.857 -2.752 22.202 1.00 90.56 81 PHE A O 1
ATOM 658 N N . LYS A 1 82 ? 1.250 -3.404 22.603 1.00 91.75 82 LYS A N 1
ATOM 659 C CA . LYS A 1 82 ? 1.555 -2.317 23.545 1.00 91.75 82 LYS A CA 1
ATOM 660 C C . LYS A 1 82 ? 1.380 -0.933 22.908 1.00 91.75 82 LYS A C 1
ATOM 662 O 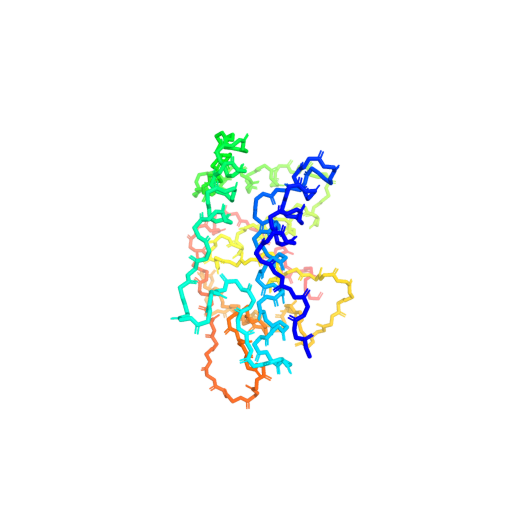O . LYS A 1 82 ? 0.749 -0.065 23.496 1.00 91.75 82 LYS A O 1
ATOM 667 N N . ILE A 1 83 ? 1.892 -0.750 21.689 1.00 93.12 83 ILE A N 1
ATOM 668 C CA . ILE A 1 83 ? 1.747 0.511 20.948 1.00 93.12 83 ILE A CA 1
ATOM 669 C C . ILE A 1 83 ? 0.269 0.773 20.636 1.00 93.12 83 ILE A C 1
ATOM 671 O O . ILE A 1 83 ? -0.194 1.899 20.778 1.00 93.12 83 ILE A O 1
ATOM 675 N N . LEU A 1 84 ? -0.491 -0.258 20.248 1.00 92.50 84 LEU A N 1
ATOM 676 C CA . LEU A 1 84 ? -1.931 -0.120 20.026 1.00 92.50 84 LEU A CA 1
ATOM 677 C C . LEU A 1 84 ? -2.660 0.326 21.302 1.00 92.50 84 LEU A C 1
ATOM 679 O O . LEU A 1 84 ? -3.478 1.237 21.235 1.00 92.50 84 LEU A O 1
ATOM 683 N N . GLN A 1 85 ? -2.356 -0.277 22.455 1.00 93.25 85 GLN A N 1
ATOM 684 C CA . GLN A 1 85 ? -2.952 0.112 23.738 1.00 93.25 85 GLN A CA 1
ATOM 685 C C . GLN A 1 85 ? -2.644 1.569 24.099 1.00 93.25 85 GLN A C 1
ATOM 687 O O . GLN A 1 85 ? -3.539 2.290 24.537 1.00 93.25 85 GLN A O 1
ATOM 692 N N . GLU A 1 86 ? -1.407 2.020 23.883 1.00 93.50 86 GLU A N 1
ATOM 693 C CA . GLU A 1 86 ? -1.012 3.416 24.101 1.00 93.50 86 GLU A CA 1
ATOM 694 C C . GLU A 1 86 ? -1.795 4.372 23.185 1.00 93.50 86 GLU A C 1
ATOM 696 O O . GLU A 1 86 ? -2.319 5.380 23.660 1.00 93.50 86 GLU A O 1
ATOM 701 N N . ILE A 1 87 ? -1.954 4.027 21.900 1.00 91.56 87 ILE A N 1
ATOM 702 C CA . ILE A 1 87 ? -2.759 4.807 20.943 1.00 91.56 87 ILE A CA 1
ATOM 703 C C . ILE A 1 87 ? -4.216 4.897 21.409 1.00 91.56 87 ILE A C 1
ATOM 705 O O . ILE A 1 87 ? -4.775 5.990 21.466 1.00 91.56 87 ILE A O 1
ATOM 709 N N . VAL A 1 88 ? -4.828 3.764 21.765 1.00 91.50 88 VAL A N 1
ATOM 710 C CA . VAL A 1 88 ? -6.230 3.708 22.207 1.00 91.50 88 VAL A CA 1
ATOM 711 C C . VAL A 1 88 ? -6.442 4.533 23.475 1.00 91.50 88 VAL A C 1
ATOM 713 O O . VAL A 1 88 ? -7.381 5.322 23.533 1.00 91.50 88 VAL A O 1
ATOM 716 N N . THR A 1 89 ? -5.546 4.406 24.454 1.00 92.00 89 THR A N 1
ATOM 717 C CA . THR A 1 89 ? -5.618 5.169 25.710 1.00 92.00 89 THR A CA 1
ATOM 718 C C . THR A 1 89 ? -5.515 6.670 25.438 1.00 92.00 89 THR A C 1
ATOM 720 O O . THR A 1 89 ? -6.283 7.455 25.982 1.00 92.00 89 THR A O 1
ATOM 723 N N . CYS A 1 90 ? -4.607 7.079 24.547 1.00 91.88 90 CYS A N 1
ATOM 724 C CA . CYS A 1 90 ? -4.436 8.481 24.179 1.00 91.88 90 CYS A CA 1
ATOM 725 C C . CYS A 1 90 ? -5.690 9.066 23.507 1.00 91.88 90 CYS A C 1
ATOM 727 O O . CYS A 1 90 ? -6.100 10.175 23.847 1.00 91.88 90 CYS A O 1
ATOM 729 N N . LEU A 1 91 ? -6.335 8.308 22.615 1.00 90.19 91 LEU A N 1
ATOM 730 C CA . LEU A 1 91 ? -7.587 8.715 21.967 1.00 90.19 91 LEU A CA 1
ATOM 731 C C . LEU A 1 91 ? -8.745 8.812 22.971 1.00 90.19 91 LEU A C 1
ATOM 733 O O . LEU A 1 91 ? -9.521 9.760 22.920 1.00 90.19 91 LEU A O 1
ATOM 737 N N . GLN A 1 92 ? -8.827 7.889 23.934 1.00 87.25 92 GLN A N 1
ATOM 738 C CA . GLN A 1 92 ? -9.832 7.930 25.005 1.00 87.25 92 GLN A CA 1
ATOM 739 C C . GLN A 1 92 ? -9.676 9.144 25.934 1.00 87.25 92 GLN A C 1
ATOM 741 O O . GLN A 1 92 ? -10.658 9.588 26.525 1.00 87.25 92 GLN A O 1
ATOM 746 N N . CYS A 1 93 ? -8.471 9.707 26.044 1.00 88.19 93 CYS A N 1
ATOM 747 C CA . CYS A 1 93 ? -8.220 10.951 26.773 1.00 88.19 93 CYS A CA 1
ATOM 748 C C . CYS A 1 93 ? -8.590 12.225 25.986 1.00 88.19 93 CYS A C 1
ATOM 750 O O . CYS A 1 93 ? -8.387 13.318 26.510 1.00 88.19 93 CYS A O 1
ATOM 752 N N . GLY A 1 94 ? -9.123 12.108 24.763 1.00 87.62 94 GLY A N 1
ATOM 753 C CA . GLY A 1 94 ? -9.572 13.246 23.955 1.00 87.62 94 GLY A CA 1
ATOM 754 C C . GLY A 1 94 ? -8.453 13.917 23.157 1.00 87.62 94 GLY A C 1
ATOM 755 O O . GLY A 1 94 ? -8.294 15.134 23.217 1.00 87.62 94 GLY A O 1
ATOM 756 N N . PHE A 1 95 ? -7.664 13.142 22.406 1.00 88.25 95 PHE A N 1
ATOM 757 C CA . PHE A 1 95 ? -6.528 13.661 21.633 1.00 88.25 95 PHE A CA 1
ATOM 758 C C . PHE A 1 95 ? -6.939 14.724 20.600 1.00 88.25 95 PHE A C 1
ATOM 760 O O . PHE A 1 95 ? -6.267 15.749 20.467 1.00 88.25 95 PHE A O 1
ATOM 767 N N . PHE A 1 96 ? -8.047 14.509 19.885 1.00 86.00 96 PHE A N 1
ATOM 768 C CA . PHE A 1 96 ? -8.554 15.459 18.891 1.00 86.00 96 PHE A CA 1
ATOM 769 C C . PHE A 1 96 ? -9.556 16.475 19.463 1.00 86.00 96 PHE A C 1
ATOM 771 O O . PHE A 1 96 ? -10.054 17.313 18.709 1.00 86.00 96 PHE A O 1
ATOM 778 N N . ASN A 1 97 ? -9.847 16.434 20.772 1.00 82.56 97 ASN A N 1
ATOM 779 C CA . ASN A 1 97 ? -10.909 17.212 21.431 1.00 82.56 97 ASN A CA 1
ATOM 780 C C . ASN A 1 97 ? -12.284 17.071 20.746 1.00 82.56 97 ASN A C 1
ATOM 782 O O . ASN A 1 97 ? -13.121 17.972 20.817 1.00 82.56 97 ASN A O 1
ATOM 786 N N . HIS A 1 98 ? -12.507 15.960 20.039 1.00 83.06 98 HIS A N 1
ATOM 787 C CA . HIS A 1 98 ? -13.727 15.711 19.286 1.00 83.06 98 HIS A CA 1
ATOM 788 C C . HIS A 1 98 ? -14.085 14.229 19.385 1.00 83.06 98 HIS A C 1
ATOM 790 O O . HIS A 1 98 ? -13.569 13.410 18.621 1.00 83.06 98 HIS A O 1
ATOM 796 N N . ASP A 1 99 ? -15.034 13.907 20.269 1.00 82.88 99 ASP A N 1
ATOM 797 C CA . ASP A 1 99 ? -15.460 12.541 20.614 1.00 82.88 99 ASP A CA 1
ATOM 798 C C . ASP A 1 99 ? -15.610 11.611 19.400 1.00 82.88 99 ASP A C 1
ATOM 800 O O . ASP A 1 99 ? -15.128 10.481 19.404 1.00 82.88 99 ASP A O 1
ATOM 804 N N . TYR A 1 100 ? -16.261 12.085 18.334 1.00 87.69 100 TYR A N 1
ATOM 805 C CA . TYR A 1 100 ? -16.482 11.277 17.130 1.00 87.69 100 TYR A CA 1
ATOM 806 C C . TYR A 1 100 ? -15.187 10.932 16.377 1.00 87.69 100 TYR A C 1
ATOM 808 O O . TYR A 1 100 ? -15.045 9.820 15.869 1.00 87.69 100 TYR A O 1
ATOM 816 N N . MET A 1 101 ? -14.237 11.868 16.295 1.00 88.25 101 MET A N 1
ATOM 817 C CA . MET A 1 101 ? -12.976 11.653 15.581 1.00 88.25 101 MET A CA 1
ATOM 818 C C . MET A 1 101 ? -12.096 10.685 16.363 1.00 88.25 101 MET A C 1
ATOM 820 O O . MET A 1 101 ? -11.577 9.735 15.778 1.00 88.25 101 MET A O 1
ATOM 824 N N . ASP A 1 102 ? -11.998 10.880 17.679 1.00 88.19 102 ASP A N 1
ATOM 825 C CA . ASP A 1 102 ? -11.259 9.987 18.571 1.00 88.19 102 ASP A CA 1
ATOM 826 C C . ASP A 1 102 ? -11.825 8.555 18.515 1.00 88.19 102 ASP A C 1
ATOM 828 O O . ASP A 1 102 ? -11.071 7.600 18.316 1.00 88.19 102 ASP A O 1
ATOM 832 N N . LEU A 1 103 ? -13.156 8.400 18.563 1.00 89.12 103 LEU A N 1
ATOM 833 C CA . LEU A 1 103 ? -13.825 7.098 18.449 1.00 89.12 103 LEU A CA 1
ATOM 834 C C . LEU A 1 103 ? -13.614 6.441 17.075 1.00 89.12 103 LEU A C 1
ATOM 836 O O . LEU A 1 103 ? -13.369 5.234 16.989 1.00 89.12 103 LEU A O 1
ATOM 840 N N . THR A 1 104 ? -13.684 7.220 15.993 1.00 89.12 104 THR A N 1
ATOM 841 C CA . THR A 1 104 ? -13.480 6.710 14.628 1.00 89.12 104 THR A CA 1
ATOM 842 C C . THR A 1 104 ? -12.046 6.222 14.440 1.00 89.12 104 THR A C 1
ATOM 844 O O . THR A 1 104 ? -11.831 5.116 13.942 1.00 89.12 104 THR A O 1
ATOM 847 N N . PHE A 1 105 ? -11.057 7.001 14.888 1.00 90.50 105 PHE A N 1
ATOM 848 C CA . PHE A 1 105 ? -9.649 6.605 14.832 1.00 90.50 105 PHE A CA 1
ATOM 849 C C . PHE A 1 105 ? -9.361 5.389 15.707 1.00 90.50 105 PHE A C 1
ATOM 851 O O . PHE A 1 105 ? -8.673 4.472 15.259 1.00 90.50 105 PHE A O 1
ATOM 858 N N . GLN A 1 106 ? -9.927 5.342 16.914 1.00 90.94 106 GLN A N 1
ATOM 859 C CA . GLN A 1 106 ? -9.796 4.194 17.807 1.00 90.94 106 GLN A CA 1
ATOM 860 C C . GLN A 1 106 ? -10.306 2.926 17.116 1.00 90.94 106 GLN A C 1
ATOM 862 O O . GLN A 1 106 ? -9.592 1.924 17.040 1.00 90.94 106 GLN A O 1
ATOM 867 N N . THR A 1 107 ? -11.517 2.993 16.563 1.00 88.25 107 THR A N 1
ATOM 868 C CA . THR A 1 107 ? -12.158 1.869 15.874 1.00 88.25 107 THR A CA 1
ATOM 869 C C . THR A 1 107 ? -11.346 1.438 14.654 1.00 88.25 107 THR A C 1
ATOM 871 O O . THR A 1 107 ? -11.079 0.250 14.485 1.00 88.25 107 THR A O 1
ATOM 874 N N . ALA A 1 108 ? -10.870 2.389 13.845 1.00 89.50 108 ALA A N 1
ATOM 875 C CA . ALA A 1 108 ? -10.042 2.115 12.675 1.00 89.50 108 ALA A CA 1
ATOM 876 C C . ALA A 1 108 ? -8.706 1.441 13.036 1.00 89.50 108 ALA A C 1
ATOM 878 O O . ALA A 1 108 ? -8.301 0.486 12.373 1.00 89.50 108 ALA A O 1
ATOM 879 N N . CYS A 1 109 ? -8.024 1.897 14.092 1.00 90.19 109 CYS A N 1
ATOM 880 C CA . CYS A 1 109 ? -6.762 1.308 14.546 1.00 90.19 109 CYS A CA 1
ATOM 881 C C . CYS A 1 109 ? -6.945 -0.119 15.074 1.00 90.19 109 CYS A C 1
ATOM 883 O O . CYS A 1 109 ? -6.163 -1.002 14.722 1.00 90.19 109 CYS A O 1
ATOM 885 N N . VAL A 1 110 ? -7.978 -0.353 15.887 1.00 89.50 110 VAL A N 1
ATOM 886 C CA . VAL A 1 110 ? -8.301 -1.682 16.427 1.00 89.50 110 VAL A CA 1
ATOM 887 C C . VAL A 1 110 ? -8.683 -2.635 15.296 1.00 89.50 110 VAL A C 1
ATOM 889 O O . VAL A 1 110 ? -8.117 -3.724 15.196 1.00 89.50 110 VAL A O 1
ATOM 892 N N . LEU A 1 111 ? -9.574 -2.206 14.399 1.00 87.12 111 LEU A N 1
ATOM 893 C CA . LEU A 1 111 ? -10.005 -3.003 13.255 1.00 87.12 111 LEU A CA 1
ATOM 894 C C . LEU A 1 111 ? -8.828 -3.353 12.334 1.00 87.12 111 LEU A C 1
ATOM 896 O O . LEU A 1 111 ? -8.673 -4.509 11.950 1.00 87.12 111 LEU A O 1
ATOM 900 N N . ALA A 1 112 ? -7.962 -2.389 12.015 1.00 88.00 112 ALA A N 1
ATOM 901 C CA . ALA A 1 112 ? -6.794 -2.634 11.174 1.00 88.00 112 ALA A CA 1
ATOM 902 C C . ALA A 1 112 ? -5.770 -3.572 11.834 1.00 88.00 112 ALA A C 1
ATOM 904 O O . ALA A 1 112 ? -5.151 -4.376 11.138 1.00 88.00 112 ALA A O 1
ATOM 905 N N . PHE A 1 113 ? -5.589 -3.490 13.157 1.00 88.44 113 PHE A N 1
ATOM 906 C CA . PHE A 1 113 ? -4.651 -4.342 13.889 1.00 88.44 113 PHE A CA 1
ATOM 907 C C . PHE A 1 113 ? -5.123 -5.797 13.957 1.00 88.44 113 PHE A C 1
ATOM 909 O O . PHE A 1 113 ? -4.361 -6.694 13.607 1.00 88.44 113 PHE A O 1
ATOM 916 N N . TYR A 1 114 ? -6.371 -6.033 14.371 1.00 84.69 114 TYR A N 1
ATOM 917 C CA . TYR A 1 114 ? -6.913 -7.391 14.489 1.00 84.69 114 TYR A CA 1
ATOM 918 C C . TYR A 1 114 ? -7.293 -7.996 13.138 1.00 84.69 114 TYR A C 1
ATOM 920 O O . TYR A 1 114 ? -7.182 -9.204 12.956 1.00 84.69 114 TYR A O 1
ATOM 928 N N . GLY A 1 115 ? -7.702 -7.163 12.182 1.00 80.75 115 GLY A N 1
ATOM 929 C CA . GLY A 1 115 ? -8.033 -7.600 10.831 1.00 80.75 115 GLY A CA 1
ATOM 930 C C . GLY A 1 115 ? -6.883 -7.645 9.854 1.00 80.75 115 GLY A C 1
ATOM 931 O O . GLY A 1 115 ? -7.090 -8.053 8.717 1.00 80.75 115 GLY A O 1
ATOM 932 N N . PHE A 1 116 ? -5.689 -7.210 10.264 1.00 82.38 116 PHE A N 1
ATOM 933 C CA . PHE A 1 116 ? -4.532 -7.067 9.379 1.00 82.38 116 PHE A CA 1
ATOM 934 C C . PHE A 1 116 ? -4.864 -6.304 8.082 1.00 82.38 116 PHE A C 1
ATOM 936 O O . PHE A 1 116 ? -4.260 -6.537 7.030 1.00 82.38 116 PHE A O 1
ATOM 943 N N . LEU A 1 117 ? -5.824 -5.377 8.171 1.00 82.00 117 LEU A N 1
ATOM 944 C CA . LEU A 1 117 ? -6.368 -4.672 7.021 1.00 82.00 117 LEU A CA 1
ATOM 945 C C . LEU A 1 117 ? -5.412 -3.577 6.561 1.00 82.00 117 LEU A C 1
ATOM 947 O O . LEU A 1 117 ? -4.816 -2.838 7.352 1.00 82.00 117 LEU A O 1
ATOM 951 N N . ARG A 1 118 ? -5.313 -3.397 5.249 1.00 82.00 118 ARG A N 1
ATOM 952 C CA . ARG A 1 118 ? -4.682 -2.210 4.662 1.00 82.00 118 ARG A CA 1
ATOM 953 C C . ARG A 1 118 ? -5.665 -1.054 4.696 1.00 82.00 118 ARG A C 1
ATOM 955 O O . ARG A 1 118 ? -6.857 -1.254 4.519 1.00 82.00 118 ARG A O 1
ATOM 962 N N . CYS A 1 119 ? -5.159 0.178 4.765 1.00 82.62 119 CYS A N 1
ATOM 963 C CA . CYS A 1 119 ? -6.013 1.372 4.755 1.00 82.62 119 CYS A CA 1
ATOM 964 C C . CYS A 1 119 ? -7.047 1.354 3.617 1.00 82.62 119 CYS A C 1
ATOM 966 O O . CYS A 1 119 ? -8.208 1.647 3.848 1.00 82.62 119 CYS A O 1
ATOM 968 N N . ASN A 1 120 ? -6.670 0.934 2.406 1.00 80.44 120 ASN A N 1
ATOM 969 C CA . ASN A 1 120 ? -7.592 0.891 1.260 1.00 80.44 120 ASN A CA 1
ATOM 970 C C . ASN A 1 120 ? -8.748 -0.121 1.380 1.00 80.44 120 ASN A C 1
ATOM 972 O O . ASN A 1 120 ? -9.615 -0.103 0.519 1.00 80.44 120 ASN A O 1
ATOM 976 N N . GLU A 1 121 ? -8.730 -1.023 2.360 1.00 81.62 121 GLU A N 1
ATOM 977 C CA . GLU A 1 121 ? -9.763 -2.054 2.540 1.00 81.62 121 GLU A CA 1
ATOM 978 C C . GLU A 1 121 ? -10.905 -1.560 3.448 1.00 81.62 121 GLU A C 1
ATOM 980 O O . GLU A 1 121 ? -12.019 -2.058 3.346 1.00 81.62 121 GLU A O 1
ATOM 985 N N . PHE A 1 122 ? -10.660 -0.550 4.292 1.00 82.94 122 PHE A N 1
ATOM 986 C CA . PHE A 1 122 ? -11.658 0.012 5.218 1.00 82.94 122 PHE A CA 1
ATOM 987 C C . PHE A 1 122 ? -11.792 1.545 5.139 1.00 82.94 122 PHE A C 1
ATOM 989 O O . PHE A 1 122 ? -12.573 2.134 5.881 1.00 82.94 122 PHE A O 1
ATOM 996 N N . THR A 1 123 ? -11.033 2.212 4.262 1.00 84.88 123 THR A N 1
ATOM 997 C CA . THR A 1 123 ? -11.145 3.661 4.006 1.00 84.88 123 THR A CA 1
ATOM 998 C C . THR A 1 123 ? -11.671 3.932 2.601 1.00 84.88 123 THR A C 1
ATOM 1000 O O . THR A 1 123 ? -11.437 3.158 1.672 1.00 84.88 123 THR A O 1
ATOM 1003 N N . CYS A 1 124 ? -12.347 5.069 2.434 1.00 84.25 124 CYS A N 1
ATOM 1004 C CA . CYS A 1 124 ? -12.799 5.551 1.132 1.00 84.25 124 CYS A CA 1
ATOM 1005 C C . CYS A 1 124 ? -11.692 6.388 0.479 1.00 84.25 124 CYS A C 1
ATOM 1007 O O . CYS A 1 124 ? -11.113 7.263 1.122 1.00 84.25 124 CYS A O 1
ATOM 1009 N N . ARG A 1 125 ? -11.387 6.145 -0.803 1.00 74.69 125 ARG A N 1
ATOM 1010 C CA . ARG A 1 125 ? -10.349 6.909 -1.525 1.00 74.69 125 ARG A CA 1
ATOM 1011 C C . ARG A 1 125 ? -10.830 8.258 -2.049 1.00 74.69 125 ARG A C 1
ATOM 1013 O O . ARG A 1 125 ? -10.032 9.188 -2.116 1.00 74.69 125 ARG A O 1
ATOM 1020 N N . THR A 1 126 ? -12.077 8.329 -2.503 1.00 80.50 126 THR A N 1
ATOM 1021 C CA . THR A 1 126 ? -12.624 9.506 -3.189 1.00 80.50 126 THR A CA 1
ATOM 1022 C C . THR A 1 126 ? -14.055 9.774 -2.737 1.00 80.50 126 THR A C 1
ATOM 1024 O O . THR A 1 126 ? -14.264 10.522 -1.791 1.00 80.50 126 THR A O 1
ATOM 1027 N N . VAL A 1 127 ? -15.029 9.153 -3.396 1.00 85.06 127 VAL A N 1
ATOM 1028 C CA . VAL A 1 127 ? -16.455 9.258 -3.091 1.00 85.06 127 VAL A CA 1
ATOM 1029 C C . VAL A 1 127 ? -16.882 7.945 -2.458 1.00 85.06 127 VAL A C 1
ATOM 1031 O O . VAL A 1 127 ? -16.436 6.885 -2.895 1.00 85.06 127 VAL A O 1
ATOM 1034 N N . PHE A 1 128 ? -17.698 8.035 -1.412 1.00 85.62 128 PHE A N 1
ATOM 1035 C CA . PHE A 1 128 ? -18.282 6.863 -0.778 1.00 85.62 128 PHE A CA 1
ATOM 1036 C C . PHE A 1 128 ? -19.235 6.169 -1.752 1.00 85.62 128 PHE A C 1
ATOM 1038 O O . PHE A 1 128 ? -20.155 6.794 -2.279 1.00 85.62 128 PHE A O 1
ATOM 1045 N N . ASP A 1 129 ? -19.006 4.882 -1.959 1.00 84.44 129 ASP A N 1
ATOM 1046 C CA . ASP A 1 129 ? -19.839 3.992 -2.747 1.00 84.44 129 ASP A CA 1
ATOM 1047 C C . ASP A 1 129 ? -20.157 2.752 -1.897 1.00 84.44 129 ASP A C 1
ATOM 1049 O O . ASP A 1 129 ? -19.240 1.996 -1.560 1.00 84.44 129 ASP A O 1
ATOM 1053 N N . PRO A 1 130 ? -21.427 2.535 -1.514 1.00 84.50 130 PRO A N 1
ATOM 1054 C CA . PRO A 1 130 ? -21.797 1.445 -0.622 1.00 84.50 130 PRO A CA 1
ATOM 1055 C C . PRO A 1 130 ? -21.525 0.057 -1.212 1.00 84.50 130 PRO A C 1
ATOM 1057 O O . PRO A 1 130 ? -21.365 -0.888 -0.442 1.00 84.50 130 PRO A O 1
ATOM 1060 N N . ASP A 1 131 ? -21.419 -0.087 -2.534 1.00 81.88 131 ASP A N 1
ATOM 1061 C CA . ASP A 1 131 ? -21.149 -1.381 -3.173 1.00 81.88 131 ASP A CA 1
ATOM 1062 C C . ASP A 1 131 ? -19.657 -1.745 -3.160 1.00 81.88 131 ASP A C 1
ATOM 1064 O O . ASP A 1 131 ? -19.294 -2.920 -3.212 1.00 81.88 131 ASP A O 1
ATOM 1068 N N . SER A 1 132 ? -18.769 -0.753 -3.041 1.00 78.12 132 SER A N 1
ATOM 1069 C CA . SER A 1 132 ? -17.315 -0.962 -3.050 1.00 78.12 132 SER A CA 1
ATOM 1070 C C . SER A 1 132 ? -16.608 -0.575 -1.752 1.00 78.12 132 SER A C 1
ATOM 1072 O O . SER A 1 132 ? -15.437 -0.920 -1.560 1.00 78.12 132 SER A O 1
ATOM 1074 N N . ASN A 1 133 ? -17.279 0.138 -0.849 1.00 85.75 133 ASN A N 1
ATOM 1075 C CA . ASN A 1 133 ? -16.734 0.575 0.430 1.00 85.75 133 ASN A CA 1
ATOM 1076 C C . ASN A 1 133 ? -17.395 -0.140 1.606 1.00 85.75 133 ASN A C 1
ATOM 1078 O O . ASN A 1 133 ? -18.553 -0.556 1.553 1.00 85.75 133 ASN A O 1
ATOM 1082 N N . LEU A 1 134 ? -16.622 -0.267 2.685 1.00 84.31 134 LEU A N 1
ATOM 1083 C CA . LEU A 1 134 ? -17.070 -0.916 3.905 1.00 84.31 134 LEU A CA 1
ATOM 1084 C C . LEU A 1 134 ? -18.238 -0.137 4.520 1.00 84.31 134 LEU A C 1
ATOM 1086 O O . LEU A 1 134 ? -18.120 1.053 4.815 1.00 84.31 134 LEU A O 1
ATOM 1090 N N . CYS A 1 135 ? -19.352 -0.830 4.715 1.00 86.50 135 CYS A N 1
ATOM 1091 C CA . CYS A 1 135 ? -20.583 -0.301 5.280 1.00 86.50 135 CYS A CA 1
ATOM 1092 C C . CYS A 1 135 ? -20.895 -0.969 6.620 1.00 86.50 135 CYS A C 1
ATOM 1094 O O . CYS A 1 135 ? -20.409 -2.054 6.930 1.00 86.50 135 CYS A O 1
ATOM 1096 N N . VAL A 1 136 ? -21.791 -0.355 7.395 1.00 84.56 136 VAL A N 1
ATOM 1097 C CA . VAL A 1 136 ? -22.299 -0.949 8.643 1.00 84.56 136 VAL A CA 1
ATOM 1098 C C . VAL A 1 136 ? -22.993 -2.294 8.383 1.00 84.56 136 VAL A C 1
ATOM 1100 O O . VAL A 1 136 ? -22.890 -3.197 9.205 1.00 84.56 136 VAL A O 1
ATOM 1103 N N . SER A 1 137 ? -23.630 -2.459 7.216 1.00 86.12 137 SER A N 1
ATOM 1104 C CA . SER A 1 137 ? -24.240 -3.724 6.769 1.00 86.12 137 SER A CA 1
ATOM 1105 C C . SER A 1 137 ? -23.257 -4.890 6.680 1.00 86.12 137 SER A C 1
ATOM 1107 O O . SER A 1 137 ? -23.670 -6.044 6.689 1.00 86.12 137 SER A O 1
ATOM 1109 N N . ASP A 1 138 ? -21.966 -4.590 6.565 1.00 84.69 138 ASP A N 1
ATOM 1110 C CA . ASP A 1 138 ? -20.922 -5.586 6.365 1.00 84.69 138 ASP A CA 1
ATOM 1111 C C . ASP A 1 138 ? -20.339 -6.071 7.702 1.00 84.69 138 ASP A C 1
ATOM 1113 O O . ASP A 1 138 ? -19.441 -6.912 7.723 1.00 84.69 138 ASP A O 1
ATOM 1117 N N . ILE A 1 139 ? -20.842 -5.541 8.822 1.00 85.44 139 ILE A N 1
ATOM 1118 C CA . ILE A 1 139 ? -20.400 -5.852 10.179 1.00 85.44 139 ILE A CA 1
ATOM 1119 C C . ILE A 1 139 ? -21.445 -6.743 10.846 1.00 85.44 139 ILE A C 1
ATOM 1121 O O . ILE A 1 139 ? -22.584 -6.333 11.063 1.00 85.44 139 ILE A O 1
ATOM 1125 N N . ASN A 1 140 ? -21.033 -7.944 11.242 1.00 84.75 140 ASN A N 1
ATOM 1126 C CA . ASN A 1 140 ? -21.878 -8.892 11.954 1.00 84.75 140 ASN A CA 1
ATOM 1127 C C . ASN A 1 140 ? -21.307 -9.177 13.345 1.00 84.75 140 ASN A C 1
ATOM 1129 O O . ASN A 1 140 ? -20.156 -9.591 13.500 1.00 84.75 140 ASN A O 1
ATOM 1133 N N . PHE A 1 141 ? -22.138 -8.981 14.364 1.00 82.38 141 PHE A N 1
ATOM 1134 C CA . PHE A 1 141 ? -21.810 -9.294 15.752 1.00 82.38 141 PHE A CA 1
ATOM 1135 C C . PHE A 1 141 ? -22.216 -10.741 16.038 1.00 82.38 141 PHE A C 1
ATOM 1137 O O . PHE A 1 141 ? -23.406 -11.043 16.109 1.00 82.38 141 PHE A O 1
ATOM 1144 N N . VAL A 1 142 ? -21.230 -11.631 16.172 1.00 80.75 142 VAL A N 1
ATOM 1145 C CA . VAL A 1 142 ? -21.448 -13.062 16.450 1.00 80.75 142 VAL A CA 1
ATOM 1146 C C . VAL A 1 142 ? -21.634 -13.290 17.952 1.00 80.75 142 VAL A C 1
ATOM 1148 O O . VAL A 1 142 ? -22.472 -14.089 18.364 1.00 80.75 142 VAL A O 1
ATOM 1151 N N . SER A 1 143 ? -20.902 -12.544 18.783 1.00 77.62 143 SER A N 1
ATOM 1152 C CA . SER A 1 143 ? -21.062 -12.518 20.242 1.00 77.62 143 SER A CA 1
ATOM 1153 C C . SER A 1 143 ? -20.637 -11.160 20.815 1.00 77.62 143 SER A C 1
ATOM 1155 O O . SER A 1 143 ? -20.176 -10.288 20.080 1.00 77.62 143 SER A O 1
ATOM 1157 N N . GLU A 1 144 ? -20.755 -10.962 22.134 1.00 73.81 144 GLU A N 1
ATOM 1158 C CA . GLU A 1 144 ? -20.250 -9.748 22.810 1.00 73.81 144 GLU A CA 1
ATOM 1159 C C . GLU A 1 144 ? -18.739 -9.544 22.624 1.00 73.81 144 GLU A C 1
ATOM 1161 O O . GLU A 1 144 ? -18.243 -8.421 22.686 1.00 73.81 144 GLU A O 1
ATOM 1166 N N . CYS A 1 145 ? -18.018 -10.635 22.365 1.00 71.88 145 CYS A N 1
ATOM 1167 C CA . CYS A 1 145 ? -16.573 -10.654 22.207 1.00 71.88 145 CYS A CA 1
ATOM 1168 C C . CYS A 1 145 ? -16.144 -10.976 20.774 1.00 71.88 145 CYS A C 1
ATOM 1170 O O . CYS A 1 145 ? -14.967 -11.254 20.555 1.00 71.88 145 CYS A O 1
ATOM 1172 N N . GLU A 1 146 ? -17.060 -11.003 19.809 1.00 76.62 146 GLU A N 1
ATOM 1173 C CA . GLU A 1 146 ? -16.744 -11.448 18.459 1.00 76.62 146 GLU A CA 1
ATOM 1174 C C . GLU A 1 146 ? -17.482 -10.626 17.410 1.00 76.62 146 GLU A C 1
ATOM 1176 O O . GLU A 1 146 ? -18.710 -10.668 17.291 1.00 76.62 146 GLU A O 1
ATOM 1181 N N . VAL A 1 147 ? -16.690 -9.910 16.616 1.00 81.19 147 VAL A N 1
ATOM 1182 C CA . VAL A 1 147 ? -17.158 -9.160 15.456 1.00 81.19 147 VAL A CA 1
ATOM 1183 C C . VAL A 1 147 ? -16.539 -9.769 14.211 1.00 81.19 147 VAL A C 1
ATOM 1185 O O . VAL A 1 147 ? -15.330 -10.005 14.160 1.00 81.19 147 VAL A O 1
ATOM 1188 N N . THR A 1 148 ? -17.382 -9.990 13.211 1.00 82.56 148 THR A N 1
ATOM 1189 C CA . THR A 1 148 ? -16.983 -10.400 11.868 1.00 82.56 148 THR A CA 1
ATOM 1190 C C . THR A 1 148 ? -17.234 -9.253 10.901 1.00 82.56 148 THR A C 1
ATOM 1192 O O . THR A 1 148 ? -18.270 -8.590 10.962 1.00 82.56 148 THR A O 1
ATOM 1195 N N . VAL A 1 149 ? -16.258 -8.986 10.037 1.00 83.62 149 VAL A N 1
ATOM 1196 C CA . VAL A 1 149 ? -16.324 -7.904 9.050 1.00 83.62 149 VAL A CA 1
ATOM 1197 C C . VAL A 1 149 ? -16.144 -8.491 7.659 1.00 83.62 149 VAL A C 1
ATOM 1199 O O . VAL A 1 149 ? -15.127 -9.125 7.380 1.00 83.62 149 VAL A O 1
ATOM 1202 N N . ASN A 1 150 ? -17.127 -8.261 6.792 1.00 83.81 150 ASN A N 1
ATOM 1203 C CA . ASN A 1 150 ? -17.129 -8.722 5.411 1.00 83.81 150 ASN A CA 1
ATOM 1204 C C . ASN A 1 150 ? -16.504 -7.659 4.502 1.00 83.81 150 ASN A C 1
ATOM 1206 O O . ASN A 1 150 ? -17.024 -6.557 4.346 1.00 83.81 150 ASN A O 1
ATOM 1210 N N . LEU A 1 151 ? -15.377 -7.984 3.874 1.00 82.44 151 LEU A N 1
ATOM 1211 C CA . LEU A 1 151 ? -14.716 -7.075 2.941 1.00 82.44 151 LEU A CA 1
ATOM 1212 C C . LEU A 1 151 ? -15.270 -7.275 1.529 1.00 82.44 151 LEU A C 1
ATOM 1214 O O . LEU A 1 151 ? -15.152 -8.358 0.965 1.00 82.44 151 LEU A O 1
ATOM 1218 N N . LYS A 1 152 ? -15.813 -6.209 0.937 1.00 77.62 152 LYS A N 1
ATOM 1219 C CA . LYS A 1 152 ? -16.353 -6.215 -0.437 1.00 77.62 152 LYS A CA 1
ATOM 1220 C C . LYS A 1 152 ? -15.278 -6.242 -1.523 1.00 77.62 152 LYS A C 1
ATOM 1222 O O . LYS A 1 152 ? -15.528 -6.668 -2.642 1.00 77.62 152 LYS A O 1
ATOM 1227 N N . ALA A 1 153 ? -14.074 -5.774 -1.208 1.00 68.62 153 ALA A N 1
ATOM 1228 C CA . ALA A 1 153 ? -12.959 -5.764 -2.141 1.00 68.62 153 ALA A CA 1
ATOM 1229 C C . ALA A 1 153 ? -11.668 -6.128 -1.412 1.00 68.62 153 ALA A C 1
ATOM 1231 O O . ALA A 1 153 ? -11.181 -5.372 -0.569 1.00 68.62 153 ALA A O 1
ATOM 1232 N N . THR A 1 154 ? -11.071 -7.262 -1.772 1.00 61.91 154 THR A N 1
ATOM 1233 C CA . THR A 1 154 ? -9.727 -7.612 -1.311 1.00 61.91 154 THR A CA 1
ATOM 1234 C C . THR A 1 154 ? -8.711 -7.303 -2.403 1.00 61.91 154 THR A C 1
ATOM 1236 O O . THR A 1 154 ? -8.955 -7.458 -3.597 1.00 61.91 154 THR A O 1
ATOM 1239 N N . LYS A 1 155 ? -7.521 -6.842 -2.008 1.00 55.75 155 LYS A N 1
ATOM 1240 C CA . LYS A 1 155 ? -6.437 -6.536 -2.957 1.00 55.75 155 LYS A CA 1
ATOM 1241 C C . LYS A 1 155 ? -5.963 -7.769 -3.749 1.00 55.75 155 LYS A C 1
ATOM 1243 O O . LYS A 1 155 ? -5.302 -7.612 -4.773 1.00 55.75 155 LYS A O 1
ATOM 1248 N N . THR A 1 156 ? -6.236 -8.969 -3.246 1.00 51.16 156 THR A N 1
ATOM 1249 C CA . THR A 1 156 ? -5.878 -10.256 -3.856 1.00 51.16 156 THR A CA 1
ATOM 1250 C C . THR A 1 156 ? -6.958 -10.815 -4.771 1.00 51.16 156 THR A C 1
ATOM 1252 O O . THR A 1 156 ? -6.703 -11.820 -5.427 1.00 51.16 156 THR A O 1
ATOM 1255 N N . ASP A 1 157 ? -8.117 -10.165 -4.868 1.00 53.38 157 ASP A N 1
ATOM 1256 C CA . ASP A 1 157 ? -9.142 -10.533 -5.833 1.00 53.38 157 ASP A CA 1
ATOM 1257 C C . ASP A 1 157 ? -8.770 -9.977 -7.215 1.00 53.38 157 ASP A C 1
ATOM 1259 O O . ASP A 1 157 ? -9.150 -8.878 -7.626 1.00 53.38 157 ASP A O 1
ATOM 1263 N N . ILE A 1 158 ? -7.909 -10.726 -7.905 1.00 47.50 158 ILE A N 1
ATOM 1264 C CA . ILE A 1 158 ? -7.434 -10.410 -9.258 1.00 47.50 158 ILE A CA 1
ATOM 1265 C C . ILE A 1 158 ? -8.595 -10.488 -10.264 1.00 47.50 158 ILE A C 1
ATOM 1267 O O . ILE A 1 158 ? -8.489 -9.921 -11.351 1.00 47.50 158 ILE A O 1
ATOM 1271 N N . PHE A 1 159 ? -9.700 -11.152 -9.909 1.00 44.31 159 PHE A N 1
ATOM 1272 C CA . PHE A 1 159 ? -10.754 -11.473 -10.855 1.00 44.31 159 PHE A CA 1
ATOM 1273 C C . PHE A 1 159 ? -12.011 -10.629 -10.716 1.00 44.31 159 PHE A C 1
ATOM 1275 O O . PHE A 1 159 ? -12.656 -10.472 -11.749 1.00 44.31 159 PHE A O 1
ATOM 1282 N N . ARG A 1 160 ? -12.352 -10.045 -9.549 1.00 45.69 160 ARG A N 1
ATOM 1283 C CA . ARG A 1 160 ? -13.618 -9.283 -9.372 1.00 45.69 160 ARG A CA 1
ATOM 1284 C C . ARG A 1 160 ? -14.782 -9.961 -10.119 1.00 45.69 160 ARG A C 1
ATOM 1286 O O . ARG A 1 160 ? -15.569 -9.311 -10.804 1.00 45.69 160 ARG A O 1
ATOM 1293 N N . GLN A 1 161 ? -14.797 -11.289 -10.101 1.00 36.41 161 GLN A N 1
ATOM 1294 C CA . GLN A 1 161 ? -15.827 -12.082 -10.736 1.00 36.41 161 GLN A CA 1
ATOM 1295 C C . GLN A 1 161 ? -16.641 -12.651 -9.601 1.00 36.41 161 GLN A C 1
ATOM 1297 O O . GLN A 1 161 ? -16.098 -13.307 -8.715 1.00 36.41 161 GLN A O 1
ATOM 1302 N N . ASP A 1 162 ? -17.935 -12.360 -9.663 1.00 38.88 162 ASP A N 1
ATOM 1303 C CA . ASP A 1 162 ? -19.012 -12.911 -8.852 1.00 38.88 162 ASP A CA 1
ATOM 1304 C C . ASP A 1 162 ? -19.084 -14.443 -8.986 1.00 38.88 162 ASP A C 1
ATOM 1306 O O . ASP A 1 162 ? -20.029 -15.018 -9.523 1.00 38.88 162 ASP A O 1
ATOM 1310 N N . SER A 1 163 ? -18.060 -15.137 -8.515 1.00 30.02 163 SER A N 1
ATOM 1311 C CA . SER A 1 163 ? -18.024 -16.583 -8.380 1.00 30.02 163 SER A CA 1
ATOM 1312 C C . SER A 1 163 ? -17.535 -16.854 -6.973 1.00 30.02 163 SER A C 1
ATOM 1314 O O . SER A 1 163 ? -16.362 -16.668 -6.662 1.00 30.02 163 SER A O 1
ATOM 1316 N N . GLY A 1 164 ? -18.511 -17.156 -6.119 1.00 38.00 164 GLY A N 1
ATOM 1317 C CA . GLY A 1 164 ? -18.396 -17.083 -4.678 1.00 38.00 164 GLY A CA 1
ATOM 1318 C C . GLY A 1 164 ? -17.270 -17.902 -4.059 1.00 38.00 164 GLY A C 1
ATOM 1319 O O . GLY A 1 164 ? -16.729 -18.836 -4.646 1.00 38.00 164 GLY A O 1
ATOM 1320 N N . ILE A 1 165 ? -17.076 -17.582 -2.778 1.00 35.53 165 ILE A N 1
ATOM 1321 C CA . ILE A 1 165 ? -16.215 -18.252 -1.803 1.00 35.53 165 ILE A CA 1
ATOM 1322 C C . ILE A 1 165 ? -14.771 -17.729 -1.830 1.00 35.53 165 ILE A C 1
ATOM 1324 O O . ILE A 1 165 ? -13.875 -18.353 -2.381 1.00 35.53 165 ILE A O 1
ATOM 1328 N N . ASP A 1 166 ? -14.555 -16.594 -1.160 1.00 32.44 166 ASP A N 1
ATOM 1329 C CA . ASP A 1 166 ? -13.775 -16.581 0.087 1.00 32.44 166 ASP A CA 1
ATOM 1330 C C . ASP A 1 166 ? -14.123 -15.298 0.866 1.00 32.44 166 ASP A C 1
ATOM 1332 O O . ASP A 1 166 ? -13.545 -14.229 0.660 1.00 32.44 166 ASP A O 1
ATOM 1336 N N . TRP A 1 167 ? -15.154 -15.367 1.716 1.00 37.44 167 TRP A N 1
ATOM 1337 C CA . TRP A 1 167 ? -15.418 -14.294 2.671 1.00 37.44 167 TRP A CA 1
ATOM 1338 C C . TRP A 1 167 ? -14.277 -14.344 3.675 1.00 37.44 167 TRP A C 1
ATOM 1340 O O . TRP A 1 167 ? -14.272 -15.202 4.555 1.00 37.44 167 TRP A O 1
ATOM 1350 N N . SER A 1 168 ? -13.287 -13.463 3.537 1.00 41.03 168 SER A N 1
ATOM 1351 C CA . SER A 1 168 ? -12.264 -13.296 4.562 1.00 41.03 168 SER A CA 1
ATOM 1352 C C . SER A 1 168 ? -12.939 -12.736 5.814 1.00 41.03 168 SER A C 1
ATOM 1354 O O . SER A 1 168 ? -12.996 -11.524 6.012 1.00 41.03 168 SER A O 1
ATOM 1356 N N . LEU A 1 169 ? -13.508 -13.637 6.618 1.00 40.41 169 LEU A N 1
ATOM 1357 C CA . LEU A 1 169 ? -14.042 -13.370 7.939 1.00 40.41 169 LEU A CA 1
ATOM 1358 C C . LEU A 1 169 ? -12.858 -12.967 8.803 1.00 40.41 169 LEU A C 1
ATOM 1360 O O . LEU A 1 169 ? -12.072 -13.793 9.266 1.00 40.41 169 LEU A O 1
ATOM 1364 N N . VAL A 1 170 ? -12.706 -11.665 8.993 1.00 46.84 170 VAL A N 1
ATOM 1365 C CA . VAL A 1 170 ? -11.862 -11.168 10.065 1.00 46.84 170 VAL A CA 1
ATOM 1366 C C . VAL A 1 170 ? -12.649 -11.337 11.353 1.00 46.84 170 VAL A C 1
ATOM 1368 O O . VAL A 1 170 ? -13.573 -10.572 11.618 1.00 46.84 170 VAL A O 1
ATOM 1371 N N . THR A 1 171 ? -12.275 -12.335 12.146 1.00 38.84 171 THR A N 1
ATOM 1372 C CA . THR A 1 171 ? -12.753 -12.485 13.517 1.00 38.84 171 THR A CA 1
ATOM 1373 C C . THR A 1 171 ? -11.885 -11.630 14.433 1.00 38.84 171 THR A C 1
ATOM 1375 O O . THR A 1 171 ? -10.770 -12.011 14.793 1.00 38.84 171 THR A O 1
ATOM 1378 N N . ALA A 1 172 ? -12.383 -10.458 14.823 1.00 41.09 172 ALA A N 1
ATOM 1379 C CA . ALA A 1 172 ? -11.754 -9.670 15.875 1.00 41.09 172 ALA A CA 1
ATOM 1380 C C . ALA A 1 172 ? -12.315 -10.120 17.232 1.00 41.09 172 ALA A C 1
ATOM 1382 O O . ALA A 1 172 ? -13.442 -9.774 17.595 1.00 41.09 172 ALA A O 1
ATOM 1383 N N . GLN A 1 173 ? -11.530 -10.892 17.993 1.00 35.84 173 GLN A N 1
ATOM 1384 C CA . GLN A 1 173 ? -11.875 -11.227 19.375 1.00 35.84 173 GLN A CA 1
ATOM 1385 C C . GLN A 1 173 ? -11.783 -9.967 20.246 1.00 35.84 173 GLN A C 1
ATOM 1387 O O . GLN A 1 173 ? -10.708 -9.473 20.579 1.00 35.84 173 GLN A O 1
ATOM 1392 N N . THR A 1 174 ? -12.943 -9.446 20.625 1.00 42.12 174 THR A N 1
ATOM 1393 C CA . THR A 1 174 ? -13.161 -8.246 21.439 1.00 42.12 174 THR A CA 1
ATOM 1394 C C . THR A 1 174 ? -13.005 -8.517 22.944 1.00 42.12 174 THR A C 1
ATOM 1396 O O . THR A 1 174 ? -13.352 -7.671 23.765 1.00 42.12 174 THR A O 1
ATOM 1399 N N . GLY A 1 175 ? -12.437 -9.668 23.331 1.00 32.34 175 GLY A N 1
ATOM 1400 C CA . GLY A 1 175 ? -12.338 -10.137 24.723 1.00 32.34 175 GLY A CA 1
ATOM 1401 C C . GLY A 1 175 ? -11.561 -9.233 25.693 1.00 32.34 175 GLY A C 1
ATOM 1402 O O . GLY A 1 175 ? -11.575 -9.486 26.890 1.00 32.34 175 GLY A O 1
ATOM 1403 N N . TYR A 1 176 ? -10.919 -8.163 25.211 1.00 34.16 176 TYR A N 1
ATOM 1404 C CA . TYR A 1 176 ? -10.217 -7.179 26.045 1.00 34.16 176 TYR A CA 1
ATOM 1405 C C . TYR A 1 176 ? -10.798 -5.761 25.994 1.00 34.16 176 TYR A C 1
ATOM 1407 O O . TYR A 1 176 ? -10.330 -4.895 26.730 1.00 34.16 176 TYR A O 1
ATOM 1415 N N . ILE A 1 177 ? -11.833 -5.506 25.183 1.00 37.75 177 ILE A N 1
ATOM 1416 C CA . ILE A 1 177 ? -12.512 -4.196 25.164 1.00 37.75 177 ILE A CA 1
ATOM 1417 C C . ILE A 1 177 ? -13.678 -4.172 26.164 1.00 37.75 177 ILE A C 1
ATOM 1419 O O . ILE A 1 177 ? -14.214 -3.112 26.423 1.00 37.75 177 ILE A O 1
ATOM 1423 N N . ALA A 1 178 ? -14.007 -5.282 26.835 1.00 33.09 178 ALA A N 1
ATOM 1424 C CA . ALA A 1 178 ? -15.020 -5.311 27.900 1.00 33.09 178 ALA A CA 1
ATOM 1425 C C . ALA A 1 178 ? -14.669 -4.459 29.145 1.00 33.09 178 ALA A C 1
ATOM 1427 O O . ALA A 1 178 ? -15.516 -4.267 30.011 1.00 33.09 178 ALA A O 1
ATOM 1428 N N . ALA A 1 179 ? -13.444 -3.927 29.252 1.00 35.25 179 ALA A N 1
ATOM 1429 C CA . ALA A 1 179 ? -13.052 -3.048 30.359 1.00 35.25 179 ALA A CA 1
ATOM 1430 C C . ALA A 1 179 ? -13.347 -1.557 30.115 1.00 35.25 179 ALA A C 1
ATOM 1432 O O . ALA A 1 179 ? -13.241 -0.756 31.040 1.00 35.25 179 ALA A O 1
ATOM 1433 N N . THR A 1 180 ? -13.729 -1.159 28.900 1.00 38.03 180 THR A N 1
ATOM 1434 C CA . THR A 1 180 ? -14.209 0.203 28.638 1.00 38.03 180 THR A CA 1
ATOM 1435 C C . THR A 1 180 ? -15.378 0.118 27.678 1.00 38.03 180 THR A C 1
ATOM 1437 O O . THR A 1 180 ? -15.407 -0.741 26.813 1.00 38.03 180 T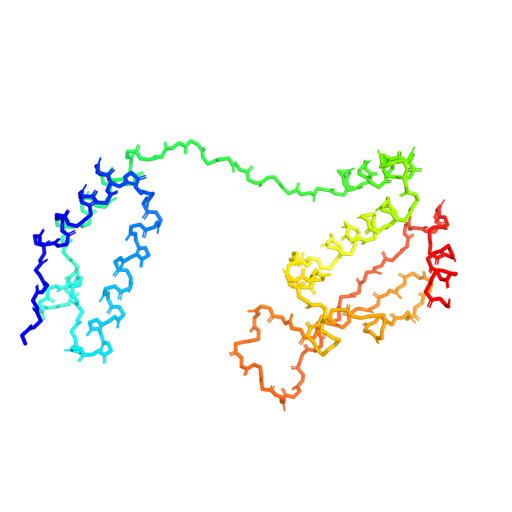HR A O 1
ATOM 1440 N N . ASP A 1 181 ? -16.327 1.031 27.781 1.00 41.22 181 ASP A N 1
ATOM 1441 C CA . ASP A 1 181 ? -17.616 0.991 27.094 1.00 41.22 181 ASP A CA 1
ATOM 1442 C C . ASP A 1 181 ? -17.686 1.773 25.737 1.00 41.22 181 ASP A C 1
ATOM 1444 O O . ASP A 1 181 ? -18.617 2.555 25.549 1.00 41.22 181 ASP A O 1
ATOM 1448 N N . PRO A 1 182 ? -16.746 1.670 24.753 1.00 43.38 182 PRO A N 1
ATOM 1449 C CA . PRO A 1 182 ? -16.898 2.355 23.462 1.00 43.38 182 PRO A CA 1
ATOM 1450 C C . PRO A 1 182 ? -18.006 1.789 22.570 1.00 43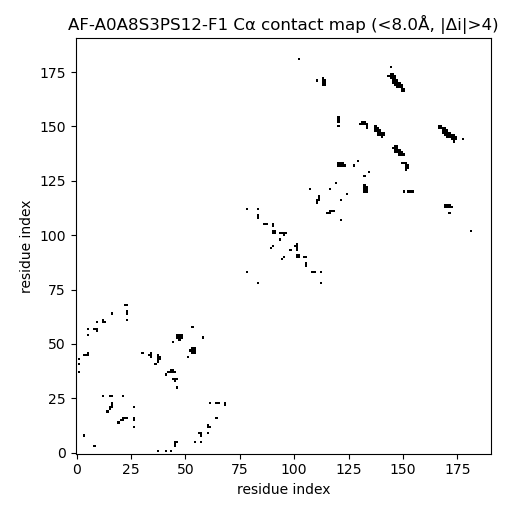.38 182 PRO A C 1
ATOM 1452 O O . PRO A 1 182 ? -18.588 2.527 21.776 1.00 43.38 182 PRO A O 1
ATOM 1455 N N . TRP A 1 183 ? -18.302 0.488 22.660 1.00 41.59 183 TRP A N 1
ATOM 1456 C CA . TRP A 1 183 ? -19.195 -0.177 21.702 1.00 41.59 183 TRP A CA 1
ATOM 1457 C C . TRP A 1 183 ? -20.681 0.100 21.957 1.00 41.59 183 TRP A C 1
ATOM 1459 O O . TRP A 1 183 ? -21.443 0.180 20.992 1.00 41.59 183 TRP A O 1
ATOM 1469 N N . ASN A 1 184 ? -21.102 0.353 23.204 1.00 40.28 184 ASN A N 1
ATOM 1470 C CA . ASN A 1 184 ? -22.467 0.825 23.468 1.00 40.28 184 ASN A CA 1
ATOM 1471 C C . ASN A 1 184 ? -22.671 2.274 23.000 1.00 40.28 184 ASN A C 1
ATOM 1473 O O . ASN A 1 184 ? -23.733 2.592 22.464 1.00 40.28 184 ASN A O 1
ATOM 1477 N N . LYS A 1 185 ? -21.640 3.128 23.108 1.00 38.84 185 LYS A N 1
ATOM 1478 C CA . LYS A 1 185 ? -21.675 4.510 22.594 1.00 38.84 185 LYS A CA 1
ATOM 1479 C C . LYS A 1 185 ? -21.6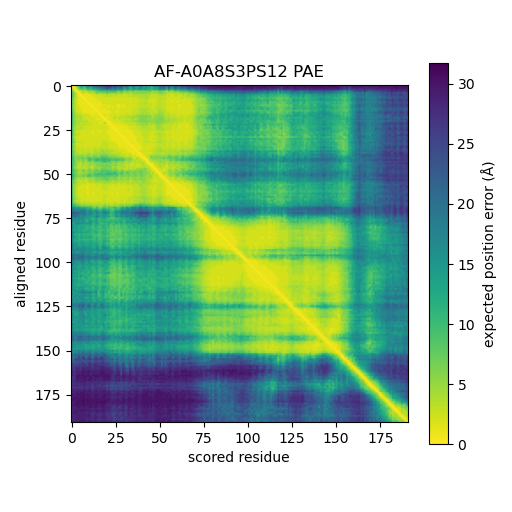56 4.541 21.057 1.00 38.84 185 LYS A C 1
ATOM 1481 O O . LYS A 1 185 ? -22.401 5.302 20.453 1.00 38.84 185 LYS A O 1
ATOM 1486 N N . ALA A 1 186 ? -20.897 3.653 20.406 1.00 37.72 186 ALA A N 1
ATOM 1487 C CA . ALA A 1 186 ? -20.947 3.481 18.950 1.00 37.72 186 ALA A CA 1
ATOM 1488 C C . ALA A 1 186 ? -22.323 2.966 18.477 1.00 37.72 186 ALA A C 1
ATOM 1490 O O . ALA A 1 186 ? -22.876 3.486 17.510 1.00 37.72 186 ALA A O 1
ATOM 1491 N N . ARG A 1 187 ? -22.938 2.015 19.198 1.00 40.69 187 ARG A N 1
ATOM 1492 C CA . ARG A 1 187 ? -24.299 1.519 18.906 1.00 40.69 187 ARG A CA 1
ATOM 1493 C C . ARG A 1 187 ? -25.379 2.605 18.929 1.00 40.69 187 ARG A C 1
ATOM 1495 O O . ARG A 1 187 ? -26.365 2.448 18.216 1.00 40.69 187 ARG A O 1
ATOM 1502 N N . SER A 1 188 ? -25.224 3.672 19.719 1.00 36.22 188 SER A N 1
ATOM 1503 C CA . SER A 1 188 ? -26.185 4.786 19.733 1.00 36.22 188 SER A CA 1
ATOM 1504 C C . SER A 1 188 ? -25.938 5.827 18.638 1.00 36.22 188 SER A C 1
ATOM 1506 O O . SER A 1 188 ? -26.822 6.632 18.384 1.00 36.22 188 SER A O 1
ATOM 1508 N N . ILE A 1 189 ? -24.751 5.841 18.022 1.00 39.62 189 ILE A N 1
ATOM 1509 C CA . ILE A 1 189 ? -24.405 6.743 16.909 1.00 39.62 189 ILE A CA 1
ATOM 1510 C C . ILE A 1 189 ? -24.815 6.130 15.560 1.00 39.62 189 ILE A C 1
ATOM 1512 O O . ILE A 1 189 ? -25.149 6.859 14.633 1.00 39.62 189 ILE A O 1
ATOM 1516 N N . PHE A 1 190 ? -24.810 4.798 15.448 1.00 36.28 190 PHE A N 1
ATOM 1517 C CA . PHE A 1 190 ? -25.181 4.068 14.226 1.00 36.28 190 PHE A CA 1
ATOM 1518 C C . PHE A 1 190 ? -26.644 3.579 14.197 1.00 36.28 190 PHE A C 1
ATOM 1520 O O . PHE A 1 190 ? -26.981 2.738 13.362 1.00 36.28 190 PHE A O 1
ATOM 1527 N N . ARG A 1 191 ? -27.502 4.070 15.102 1.00 32.03 191 ARG A N 1
ATOM 1528 C CA . ARG A 1 191 ? -28.961 3.876 15.063 1.00 32.03 191 ARG A CA 1
ATOM 1529 C C . ARG A 1 191 ? -29.670 5.131 14.586 1.00 32.03 191 ARG A C 1
ATOM 1531 O O . ARG A 1 191 ? -29.244 6.225 15.007 1.00 32.03 191 ARG A O 1
#

InterPro domains:
  IPR052925 Phage Integrase-like Recombinase [PTHR34605] (22-161)